Protein AF-0000000070832859 (afdb_homodimer)

Nearest PDB structures (foldseek):
  8q2n-assembly1_A  TM=9.294E-01  e=1.454E-10  Streptococcus thermophilus DGCC 7710
  8ia4-assembly1_B  TM=9.394E-01  e=9.508E-10  Treponema denticola ATCC 35405
  5xvp-assembly1_E  TM=9.302E-01  e=1.739E-09  Enterococcus faecalis TX0027
  5zyf-assembly1_A  TM=9.134E-01  e=1.137E-08  Streptococcus pyogenes serotype M1
  6qxt-assembly1_W  TM=9.153E-01  e=2.324E-07  Streptococcus thermophilus

Foldseek 3Di:
DLVVQLQQKKKKKKAWDFDDPDPVRVVLVVQLVVVCVVVPWDDFDVRMTMDMDRHVVRVVVVVVVCVVSPRPDTDMDMDMDGPVVVVPDDDPDDDGDPVRVVVNVVSNVSD/DQVPQLQQKKKKKKAWDFDDPDPVRVVLVVQLVVVCVVVPWDDFDVRMTMDMDRHVVRVVVVVVVCVVSPRPDTDMDMDMDGPVVVVPDDDPDDDGDPSRVVVNVVSVVSD

pLDDT: mean 88.95, std 15.51, range [34.19, 98.5]

Structure (mmCIF, N/CA/C/O backbone):
data_AF-0000000070832859-model_v1
#
loop_
_entity.id
_entity.type
_entity.pdbx_description
1 polymer 'CRISPR-associated endoribonuclease Cas2'
#
loop_
_atom_site.group_PDB
_atom_site.id
_atom_site.type_symbol
_atom_site.label_atom_id
_atom_site.label_alt_id
_atom_site.label_comp_id
_atom_site.label_asym_id
_atom_site.label_entity_id
_atom_site.label_seq_id
_atom_site.pdbx_PDB_ins_code
_atom_site.Cartn_x
_atom_site.Cartn_y
_atom_site.Cartn_z
_atom_site.occupancy
_atom_site.B_iso_or_equiv
_atom_site.auth_seq_id
_atom_site.auth_comp_id
_atom_site.auth_asym_id
_atom_site.auth_atom_id
_atom_site.pdbx_PDB_model_num
ATOM 1 N N . MET A 1 1 ? -16.953 27.781 0.19 1 34.88 1 MET A N 1
ATOM 2 C CA . MET A 1 1 ? -17.328 26.641 1.021 1 34.88 1 MET A CA 1
ATOM 3 C C . MET A 1 1 ? -16.625 25.375 0.556 1 34.88 1 MET A C 1
ATOM 5 O O . MET A 1 1 ? -16.297 24.5 1.368 1 34.88 1 MET A O 1
ATOM 9 N N . LYS A 1 2 ? -16.406 25.156 -0.713 1 45.72 2 LYS A N 1
ATOM 10 C CA . LYS A 1 2 ? -16.016 24.016 -1.528 1 45.72 2 LYS A CA 1
ATOM 11 C C . LYS A 1 2 ? -14.57 23.609 -1.25 1 45.72 2 LYS A C 1
ATOM 13 O O . LYS A 1 2 ? -14.234 22.422 -1.292 1 45.72 2 LYS A O 1
ATOM 18 N N . ARG A 1 3 ? -13.672 24.5 -1.227 1 48.38 3 ARG A N 1
ATOM 19 C CA . ARG A 1 3 ? -12.242 24.312 -1.045 1 48.38 3 ARG A CA 1
ATOM 20 C C . ARG A 1 3 ? -11.938 23.656 0.302 1 48.38 3 ARG A C 1
ATOM 22 O O . ARG A 1 3 ? -10.953 22.938 0.442 1 48.38 3 ARG A O 1
ATOM 29 N N . GLU A 1 4 ? -12.727 24.031 1.253 1 49.72 4 GLU A N 1
ATOM 30 C CA . GLU A 1 4 ? -12.578 23.688 2.664 1 49.72 4 GLU A CA 1
ATOM 31 C C . GLU A 1 4 ? -12.625 22.172 2.875 1 49.72 4 GLU A C 1
ATOM 33 O O . GLU A 1 4 ? -11.93 21.641 3.746 1 49.72 4 GLU A O 1
ATOM 38 N N . SER A 1 5 ? -13.383 21.391 1.966 1 56.19 5 SER A N 1
ATOM 39 C CA . SER A 1 5 ? -13.859 20.016 2.131 1 56.19 5 SER A CA 1
ATOM 40 C C . SER A 1 5 ? -12.773 19.016 1.78 1 56.19 5 SER A C 1
ATOM 42 O O . SER A 1 5 ? -12.625 17.984 2.453 1 56.19 5 SER A O 1
ATOM 44 N N . ARG A 1 6 ? -12.016 19.391 0.844 1 56.09 6 ARG A N 1
ATOM 45 C CA . ARG A 1 6 ? -11.008 18.438 0.395 1 56.09 6 ARG A CA 1
ATOM 46 C C . ARG A 1 6 ? -9.977 18.172 1.486 1 56.09 6 ARG A C 1
ATOM 48 O O . ARG A 1 6 ? -9.422 17.078 1.578 1 56.09 6 ARG A O 1
ATOM 55 N N . TYR A 1 7 ? -9.852 19.234 2.258 1 57.22 7 TYR A N 1
ATOM 56 C CA . TYR A 1 7 ? -8.805 19.172 3.27 1 57.22 7 TYR A CA 1
ATOM 57 C C . TYR A 1 7 ? -9.227 18.266 4.43 1 57.22 7 TYR A C 1
ATOM 59 O O . TYR A 1 7 ? -8.391 17.812 5.203 1 57.22 7 TYR A O 1
ATOM 67 N N . ARG A 1 8 ? -10.523 17.969 4.215 1 69.56 8 ARG A N 1
ATOM 68 C CA . ARG A 1 8 ? -10.984 17.172 5.34 1 69.56 8 ARG A CA 1
ATOM 69 C C . ARG A 1 8 ? -11.164 15.703 4.93 1 69.56 8 ARG A C 1
ATOM 71 O O . ARG A 1 8 ? -11.258 14.82 5.785 1 69.56 8 ARG A O 1
ATOM 78 N N . GLN A 1 9 ? -11.008 15.547 3.609 1 85.06 9 GLN A N 1
ATOM 79 C CA . GLN A 1 9 ? -11.258 14.18 3.146 1 85.06 9 GLN A CA 1
ATOM 80 C C . GLN A 1 9 ? -10.031 13.297 3.342 1 85.06 9 GLN A C 1
ATOM 82 O O . GLN A 1 9 ? -8.898 13.781 3.324 1 85.06 9 GLN A O 1
ATOM 87 N N . MET A 1 10 ? -10.352 12.039 3.604 1 92.5 10 MET A N 1
ATOM 88 C CA . MET A 1 10 ? -9.312 11.039 3.848 1 92.5 10 MET A CA 1
ATOM 89 C C . MET A 1 10 ? -9.477 9.844 2.914 1 92.5 10 MET A C 1
ATOM 91 O O . MET A 1 10 ? -10.586 9.562 2.443 1 92.5 10 MET A O 1
ATOM 95 N N . ARG A 1 11 ? -8.367 9.336 2.604 1 95.06 11 ARG A N 1
ATOM 96 C CA . ARG A 1 11 ? -8.352 8.078 1.872 1 95.06 11 ARG A CA 1
ATOM 97 C C . ARG A 1 11 ? -7.902 6.93 2.77 1 95.06 11 ARG A C 1
ATOM 99 O O . ARG A 1 11 ? -6.871 7.027 3.441 1 95.06 11 ARG A O 1
ATOM 106 N N . MET A 1 12 ? -8.766 5.969 2.795 1 97.19 12 MET A N 1
ATOM 107 C CA . MET A 1 12 ? -8.438 4.75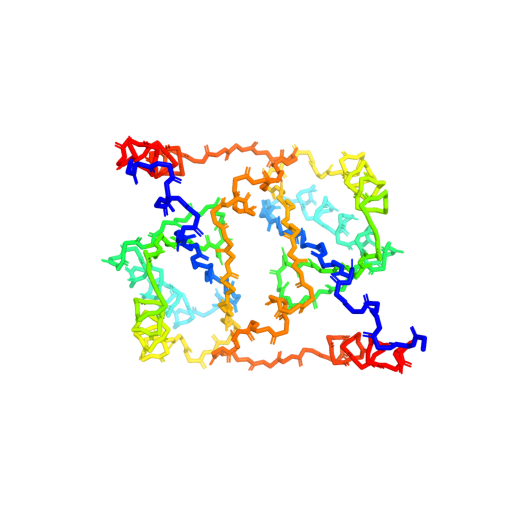8 3.541 1 97.19 12 MET A CA 1
ATOM 108 C C . MET A 1 12 ? -7.918 3.666 2.611 1 97.19 12 MET A C 1
ATOM 110 O O . MET A 1 12 ? -8.625 3.227 1.704 1 97.19 12 MET A O 1
ATOM 114 N N . PHE A 1 13 ? -6.68 3.252 2.854 1 98.12 13 PHE A N 1
ATOM 115 C CA . PHE A 1 13 ? -6.066 2.164 2.104 1 98.12 13 PHE A CA 1
ATOM 116 C C . PHE A 1 13 ? -6.23 0.839 2.84 1 98.12 13 PHE A C 1
ATOM 118 O O . PHE A 1 13 ? -6.074 0.777 4.059 1 98.12 13 PHE A O 1
ATOM 125 N N . VAL A 1 14 ? -6.5 -0.153 2.125 1 98.38 14 VAL A N 1
ATOM 126 C CA . VAL A 1 14 ? -6.438 -1.531 2.6 1 98.38 14 VAL A CA 1
ATOM 127 C C . VAL A 1 14 ? -5.477 -2.336 1.726 1 98.38 14 VAL A C 1
ATOM 129 O O . VAL A 1 14 ? -5.691 -2.473 0.52 1 98.38 14 VAL A O 1
ATOM 132 N N . PHE A 1 15 ? -4.418 -2.797 2.322 1 97.19 15 PHE A N 1
ATOM 133 C CA . PHE A 1 15 ? -3.502 -3.707 1.646 1 97.19 15 PHE A CA 1
ATOM 134 C C . PHE A 1 15 ? -3.564 -5.098 2.266 1 97.19 15 PHE A C 1
ATOM 136 O O . PHE A 1 15 ? -3.631 -5.234 3.488 1 97.19 15 PHE A O 1
ATOM 143 N N . TYR A 1 16 ? -3.457 -6.062 1.409 1 98.06 16 TYR A N 1
ATOM 144 C CA . TYR A 1 16 ? -3.426 -7.395 2 1 98.06 16 TYR A CA 1
ATOM 145 C C . TYR A 1 16 ? -2.51 -8.32 1.209 1 98.06 16 TYR A C 1
ATOM 147 O O . TYR A 1 16 ? -2.199 -8.055 0.047 1 98.06 16 TYR A O 1
ATOM 155 N N . ASP A 1 17 ? -2.031 -9.266 1.817 1 96.69 17 ASP A N 1
ATOM 156 C CA . ASP A 1 17 ? -1.275 -10.398 1.292 1 96.69 17 ASP A CA 1
ATOM 157 C C . ASP A 1 17 ? -1.848 -11.727 1.798 1 96.69 17 ASP A C 1
ATOM 159 O O . ASP A 1 17 ? -1.643 -12.094 2.955 1 96.69 17 ASP A O 1
ATOM 163 N N . LEU A 1 18 ? -2.49 -12.375 0.88 1 97.19 18 LEU A N 1
ATOM 164 C CA . LEU A 1 18 ? -3.211 -13.578 1.273 1 97.19 18 LEU A CA 1
ATOM 165 C C . LEU A 1 18 ? -2.664 -14.797 0.543 1 97.19 18 LEU A C 1
ATOM 167 O O . LEU A 1 18 ? -2.283 -14.711 -0.625 1 97.19 18 LEU A O 1
ATOM 171 N N . PRO A 1 19 ? -2.643 -15.883 1.251 1 95.19 19 PRO A N 1
ATOM 172 C CA . PRO A 1 19 ? -2.25 -17.109 0.559 1 95.19 19 PRO A CA 1
ATOM 173 C C . PRO A 1 19 ? -3.258 -17.547 -0.505 1 95.19 19 PRO A C 1
ATOM 175 O O . PRO A 1 19 ? -4.453 -17.25 -0.38 1 95.19 19 PRO A O 1
ATOM 178 N N . ASN A 1 20 ? -2.785 -18.094 -1.57 1 90.25 20 ASN A N 1
ATOM 179 C CA . ASN A 1 20 ? -3.664 -18.562 -2.635 1 90.25 20 ASN A CA 1
ATOM 180 C C . ASN A 1 20 ? -3.264 -19.953 -3.113 1 90.25 20 ASN A C 1
ATOM 182 O O . ASN A 1 20 ? -3.494 -20.312 -4.27 1 90.25 20 ASN A O 1
ATOM 186 N N . THR A 1 21 ? -2.811 -20.734 -2.309 1 91.88 21 THR A N 1
ATOM 187 C CA . THR A 1 21 ? -2.221 -22.016 -2.682 1 91.88 21 THR A CA 1
ATOM 188 C C . THR A 1 21 ? -3.256 -23.125 -2.596 1 91.88 21 THR A C 1
ATOM 190 O O . THR A 1 21 ? -3.117 -24.156 -3.254 1 91.88 21 THR A O 1
ATOM 193 N N . THR A 1 22 ? -4.293 -23.031 -1.804 1 96.06 22 THR A N 1
ATOM 194 C CA . THR A 1 22 ? -5.348 -24.031 -1.652 1 96.06 22 THR A CA 1
ATOM 195 C C . THR A 1 22 ? -6.688 -23.484 -2.135 1 96.06 22 THR A C 1
ATOM 197 O O . THR A 1 22 ? -6.832 -22.281 -2.334 1 96.06 22 THR A O 1
ATOM 200 N N . LYS A 1 23 ? -7.594 -24.406 -2.322 1 96.5 23 LYS A N 1
ATOM 201 C CA . LYS A 1 23 ? -8.945 -23.984 -2.701 1 96.5 23 LYS A CA 1
ATOM 202 C C . LYS A 1 23 ? -9.555 -23.062 -1.654 1 96.5 23 LYS A C 1
ATOM 204 O O . LYS A 1 23 ? -10.211 -22.078 -1.997 1 96.5 23 LYS A O 1
ATOM 209 N N . MET A 1 24 ? -9.375 -23.422 -0.437 1 96.94 24 MET A N 1
ATOM 210 C CA . MET A 1 24 ? -9.891 -22.625 0.663 1 96.94 24 MET A CA 1
ATOM 211 C C . MET A 1 24 ? -9.266 -21.234 0.662 1 96.94 24 MET A C 1
ATOM 213 O O . MET A 1 24 ? -9.953 -20.234 0.887 1 96.94 24 MET A O 1
ATOM 217 N N . ASP A 1 25 ? -7.957 -21.109 0.419 1 96.06 25 ASP A N 1
ATOM 218 C CA . ASP A 1 25 ? -7.273 -19.828 0.331 1 96.06 25 ASP A CA 1
ATOM 219 C C . ASP A 1 25 ? -7.891 -18.953 -0.752 1 96.06 25 ASP A C 1
ATOM 221 O O . ASP A 1 25 ? -8.141 -17.766 -0.53 1 96.06 25 ASP A O 1
ATOM 225 N N . THR A 1 26 ? -8.086 -19.562 -1.853 1 96.31 26 THR A N 1
ATOM 226 C CA . THR A 1 26 ? -8.656 -18.844 -2.986 1 96.31 26 THR A CA 1
ATOM 227 C C . THR A 1 26 ? -10.055 -18.328 -2.65 1 96.31 26 THR A C 1
ATOM 229 O O . THR A 1 26 ? -10.406 -17.203 -3.002 1 96.31 26 THR A O 1
ATOM 232 N N . LYS A 1 27 ? -10.805 -19.141 -2.047 1 97.62 27 LYS A N 1
ATOM 233 C CA . LYS A 1 27 ? -12.148 -18.734 -1.624 1 97.62 27 LYS A CA 1
ATOM 234 C C . LYS A 1 27 ? -12.094 -17.547 -0.665 1 97.62 27 LYS A C 1
ATOM 236 O O . LYS A 1 27 ? -12.875 -16.609 -0.791 1 97.62 27 LYS A O 1
ATOM 241 N N . ASN A 1 28 ? -11.234 -17.656 0.327 1 97.5 28 ASN A N 1
ATOM 242 C CA . ASN A 1 28 ? -11.078 -16.562 1.29 1 97.5 28 ASN A CA 1
ATOM 243 C C . ASN A 1 28 ? -10.664 -15.266 0.608 1 97.5 28 ASN A C 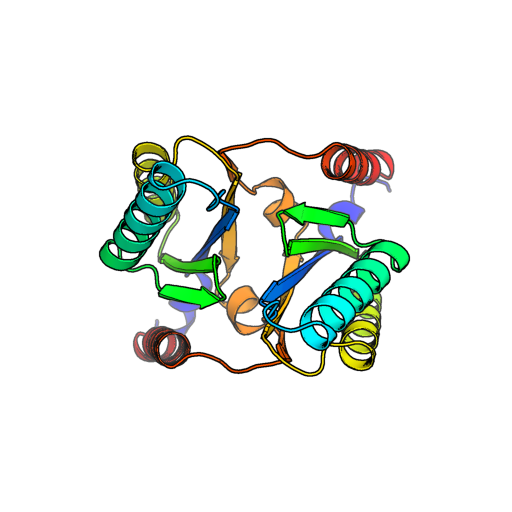1
ATOM 245 O O . ASN A 1 28 ? -11.156 -14.195 0.958 1 97.5 28 ASN A O 1
ATOM 249 N N . TYR A 1 29 ? -9.758 -15.398 -0.282 1 96.94 29 TYR A N 1
ATOM 250 C CA . TYR A 1 29 ? -9.328 -14.25 -1.068 1 96.94 29 TYR A CA 1
ATOM 251 C C . TYR A 1 29 ? -10.508 -13.617 -1.803 1 96.94 29 TYR A C 1
ATOM 253 O O . TYR A 1 29 ? -10.711 -12.406 -1.731 1 96.94 29 TYR A O 1
ATOM 261 N N . THR A 1 30 ? -11.219 -14.469 -2.533 1 97.44 30 THR A N 1
ATOM 262 C CA . THR A 1 30 ? -12.344 -14.008 -3.338 1 97.44 30 THR A CA 1
ATOM 263 C C . THR A 1 30 ? -13.398 -13.352 -2.455 1 97.44 30 THR A C 1
ATOM 265 O O . THR A 1 30 ? -13.945 -12.305 -2.807 1 97.44 30 THR A O 1
ATOM 268 N N . LYS A 1 31 ? -13.664 -13.961 -1.346 1 98 31 LYS A N 1
ATOM 269 C CA . LYS A 1 31 ? -14.641 -13.422 -0.403 1 98 31 LYS A CA 1
ATOM 270 C C . LYS A 1 31 ? -14.234 -12.031 0.077 1 98 31 LYS A C 1
ATOM 272 O O . LYS A 1 31 ? -15.055 -11.117 0.114 1 98 31 LYS A O 1
ATOM 277 N N . PHE A 1 32 ? -13.031 -11.883 0.451 1 98.38 32 PHE A N 1
ATOM 278 C CA . PHE A 1 32 ? -12.555 -10.602 0.958 1 98.38 32 PHE A CA 1
ATOM 279 C C . PHE A 1 32 ? -12.562 -9.547 -0.141 1 98.38 32 PHE A C 1
ATOM 281 O O . PHE A 1 32 ? -12.969 -8.406 0.091 1 98.38 32 PHE A O 1
ATOM 288 N N . HIS A 1 33 ? -12.117 -9.922 -1.307 1 97.25 33 HIS A N 1
ATOM 289 C CA . HIS A 1 33 ? -12.164 -9.062 -2.479 1 97.25 33 HIS A CA 1
ATOM 290 C C . HIS A 1 33 ? -13.586 -8.547 -2.727 1 97.25 33 HIS A C 1
ATOM 292 O O . HIS A 1 33 ? -13.797 -7.344 -2.871 1 97.25 33 HIS A O 1
ATOM 298 N N . LYS A 1 34 ? -14.453 -9.438 -2.766 1 98.06 34 LYS A N 1
ATOM 299 C CA . LYS A 1 34 ? -15.844 -9.086 -3.041 1 98.06 34 LYS A CA 1
ATOM 300 C C . LYS A 1 34 ? -16.422 -8.203 -1.94 1 98.06 34 LYS A C 1
ATOM 302 O O . LYS A 1 34 ? -17.188 -7.281 -2.215 1 98.06 34 LYS A O 1
ATOM 307 N N . PHE A 1 35 ? -16.062 -8.5 -0.75 1 98.5 35 PHE A N 1
ATOM 308 C CA . PHE A 1 35 ? -16.5 -7.68 0.374 1 98.5 35 PHE A CA 1
ATOM 309 C C . PHE A 1 35 ? -16.047 -6.234 0.189 1 98.5 35 PHE A C 1
ATOM 311 O O . PHE A 1 35 ? -16.844 -5.305 0.38 1 98.5 35 PHE A O 1
ATOM 318 N N . LEU A 1 36 ? -14.766 -6.051 -0.188 1 98.19 36 LEU A N 1
ATOM 319 C CA . LEU A 1 36 ? -14.227 -4.707 -0.356 1 98.19 36 LEU A CA 1
ATOM 320 C C . LEU A 1 36 ? -14.945 -3.967 -1.477 1 98.19 36 LEU A C 1
ATOM 322 O O . LEU A 1 36 ? -15.359 -2.82 -1.302 1 98.19 36 LEU A O 1
ATOM 326 N N . ILE A 1 37 ? -15.133 -4.652 -2.533 1 96.94 37 ILE A N 1
ATOM 327 C CA . ILE A 1 37 ? -15.797 -4.047 -3.684 1 96.94 37 ILE A CA 1
ATOM 328 C C . ILE A 1 37 ? -17.234 -3.67 -3.314 1 96.94 37 ILE A C 1
ATOM 330 O O . ILE A 1 37 ? -17.672 -2.557 -3.602 1 96.94 37 ILE A O 1
ATOM 334 N N . LYS A 1 38 ? -17.906 -4.465 -2.656 1 97.5 38 LYS A N 1
ATOM 335 C CA . LYS A 1 38 ? -19.297 -4.238 -2.256 1 97.5 38 LYS A CA 1
ATOM 336 C C . LYS A 1 38 ? -19.406 -3.064 -1.289 1 97.5 38 LYS A C 1
ATOM 338 O O . LYS A 1 38 ? -20.438 -2.402 -1.223 1 97.5 38 LYS A O 1
ATOM 343 N N . ASN A 1 39 ? -18.344 -2.832 -0.586 1 97.06 39 ASN A N 1
ATOM 344 C CA . ASN A 1 39 ? -18.359 -1.762 0.405 1 97.06 39 ASN A CA 1
ATOM 345 C C . ASN A 1 39 ? -17.672 -0.503 -0.115 1 97.06 39 ASN A C 1
ATOM 347 O O . ASN A 1 39 ? -17.094 0.263 0.662 1 97.06 39 ASN A O 1
ATOM 351 N N . VAL A 1 40 ? -17.594 -0.347 -1.419 1 94.38 40 VAL A N 1
ATOM 352 C CA . VAL A 1 40 ? -17.297 0.886 -2.143 1 94.38 40 VAL A CA 1
ATOM 353 C C . VAL A 1 40 ? -15.797 1.154 -2.121 1 94.38 40 VAL A C 1
ATOM 355 O O . VAL A 1 40 ? -15.367 2.307 -2.199 1 94.38 40 VAL A O 1
ATOM 358 N N . TYR A 1 41 ? -15.047 0.102 -1.814 1 96.75 41 TYR A N 1
ATOM 359 C CA . TYR A 1 41 ? -13.617 0.21 -2.084 1 96.75 41 TYR A CA 1
ATOM 360 C C . TYR A 1 41 ? -13.32 0 -3.564 1 96.75 41 TYR A C 1
ATOM 362 O O . TYR A 1 41 ? -13.977 -0.812 -4.223 1 96.75 41 TYR A O 1
ATOM 370 N N . TYR A 1 42 ? -12.328 0.656 -3.998 1 95.5 42 TYR A N 1
ATOM 371 C CA . TYR A 1 42 ? -11.898 0.407 -5.371 1 95.5 42 TYR A CA 1
ATOM 372 C C . TYR A 1 42 ? -10.438 -0.036 -5.41 1 95.5 42 TYR A C 1
ATOM 374 O O . TYR A 1 42 ? -9.617 0.428 -4.617 1 95.5 42 TYR A O 1
ATOM 382 N N . MET A 1 43 ? -10.203 -0.898 -6.344 1 95.19 43 MET A N 1
ATOM 383 C CA . MET A 1 43 ? -8.867 -1.479 -6.465 1 95.19 43 MET A CA 1
ATOM 384 C C . MET A 1 43 ? -7.945 -0.561 -7.258 1 95.19 43 MET A C 1
ATOM 386 O O . MET A 1 43 ? -8.234 -0.216 -8.398 1 95.19 43 MET A O 1
ATOM 390 N N . ILE A 1 44 ? -6.836 -0.179 -6.656 1 94.38 44 ILE A N 1
ATOM 391 C CA . ILE A 1 44 ? -5.91 0.674 -7.398 1 94.38 44 ILE A CA 1
ATOM 392 C C . ILE A 1 44 ? -4.758 -0.165 -7.945 1 94.38 44 ILE A C 1
ATOM 394 O O . ILE A 1 44 ? -4.145 0.196 -8.953 1 94.38 44 ILE A O 1
ATOM 398 N N . GLN A 1 45 ? -4.477 -1.203 -7.266 1 94.5 45 GLN A N 1
ATOM 399 C CA . GLN A 1 45 ? -3.494 -2.225 -7.617 1 94.5 45 GLN A CA 1
ATOM 400 C C . GLN A 1 45 ? -3.869 -3.578 -7.02 1 94.5 45 GLN A C 1
ATOM 402 O O . GLN A 1 45 ? -4.645 -3.646 -6.062 1 94.5 45 GLN A O 1
ATOM 407 N N . TYR A 1 46 ? -3.344 -4.605 -7.629 1 93.62 46 TYR A N 1
ATOM 408 C CA . TYR A 1 46 ? -3.658 -5.902 -7.039 1 93.62 46 TYR A CA 1
ATOM 409 C C . TYR A 1 46 ? -3.334 -5.918 -5.551 1 93.62 46 TYR A C 1
ATOM 411 O O . TYR A 1 46 ? -2.236 -5.535 -5.145 1 93.62 46 TYR A O 1
ATOM 419 N N . SER A 1 47 ? -4.277 -6.215 -4.711 1 94.5 47 SER A N 1
ATOM 420 C CA . SER A 1 47 ? -4.223 -6.395 -3.264 1 94.5 47 SER A CA 1
ATOM 421 C C . SER A 1 47 ? -4.188 -5.055 -2.539 1 94.5 47 SER A C 1
ATOM 423 O O . SER A 1 47 ? -3.889 -4.996 -1.345 1 94.5 47 SER A O 1
ATOM 425 N N . ILE A 1 48 ? -4.426 -4 -3.264 1 97.06 48 ILE A N 1
ATOM 426 C CA . ILE A 1 48 ? -4.469 -2.684 -2.639 1 97.06 48 ILE A CA 1
ATOM 427 C C . ILE A 1 48 ? -5.766 -1.976 -3.02 1 97.06 48 ILE A C 1
ATOM 429 O O . ILE A 1 48 ? -6.035 -1.754 -4.203 1 97.06 48 ILE A O 1
ATOM 433 N N . TYR A 1 49 ? -6.484 -1.566 -2.049 1 97.5 49 TYR A N 1
ATOM 434 C CA . TYR A 1 49 ? -7.777 -0.918 -2.24 1 97.5 49 TYR A CA 1
ATOM 435 C C . TYR A 1 49 ? -7.828 0.421 -1.515 1 97.5 49 TYR A C 1
ATOM 437 O O . TYR A 1 49 ? -7.129 0.621 -0.519 1 97.5 49 TYR A O 1
ATOM 445 N N . CYS A 1 50 ? -8.68 1.193 -2.01 1 97.06 50 CYS A N 1
ATOM 446 C CA . CYS A 1 50 ? -8.836 2.521 -1.429 1 97.06 50 CYS A CA 1
ATOM 447 C C . CYS A 1 50 ? -10.305 2.898 -1.317 1 97.06 50 CYS A C 1
ATOM 449 O O . CYS A 1 50 ? -11.133 2.418 -2.094 1 97.06 50 CYS A O 1
ATOM 451 N N . LYS A 1 51 ? -10.586 3.727 -0.364 1 95.88 51 LYS A N 1
ATOM 452 C CA . LYS A 1 51 ? -11.93 4.273 -0.165 1 95.88 51 LYS A CA 1
ATOM 453 C C . LYS A 1 51 ? -11.859 5.711 0.343 1 95.88 51 LYS A C 1
ATOM 455 O O . LYS A 1 51 ? -11.055 6.031 1.217 1 95.88 51 LYS A O 1
ATOM 460 N N . LEU A 1 52 ? -12.68 6.488 -0.238 1 93.56 52 LEU A N 1
ATOM 461 C CA . LEU A 1 52 ? -12.789 7.867 0.226 1 93.56 52 LEU A CA 1
ATOM 462 C C . LEU A 1 52 ? -13.609 7.945 1.508 1 93.56 52 LEU A C 1
ATOM 464 O O . LEU A 1 52 ? -14.695 7.363 1.59 1 93.56 52 LEU A O 1
ATOM 468 N N . CYS A 1 53 ? -13.062 8.539 2.473 1 93.06 53 CYS A N 1
ATOM 469 C CA . CYS A 1 53 ? -13.758 8.773 3.732 1 93.06 53 CYS A CA 1
ATOM 470 C C . CYS A 1 53 ? -13.812 10.266 4.055 1 93.06 53 CYS A C 1
ATOM 472 O O . CYS A 1 53 ? -12.789 10.945 4.012 1 93.06 53 CYS A O 1
ATOM 474 N N . ILE A 1 54 ? -14.93 10.781 4.512 1 88 54 ILE A N 1
ATOM 475 C CA . ILE A 1 54 ? -15.125 12.219 4.66 1 88 54 ILE A CA 1
ATOM 476 C C . ILE A 1 54 ? -14.773 12.641 6.082 1 88 54 ILE A C 1
ATOM 478 O O . ILE A 1 54 ? -14.57 13.828 6.352 1 88 54 ILE A O 1
ATOM 482 N N . ASN A 1 55 ? -14.82 11.672 7.039 1 87.19 55 ASN A N 1
ATOM 483 C CA . ASN A 1 55 ? -14.469 12 8.414 1 87.19 55 ASN A CA 1
ATOM 484 C C . ASN A 1 55 ? -13.953 10.773 9.172 1 87.19 55 ASN A C 1
ATOM 486 O O . ASN A 1 55 ? -13.953 9.664 8.633 1 87.19 55 ASN A O 1
ATOM 490 N N . TYR A 1 56 ? -13.484 10.992 10.344 1 89.94 56 TYR A N 1
ATOM 491 C CA . TYR A 1 56 ? -12.844 9.938 11.125 1 89.94 56 TYR A CA 1
ATOM 492 C C . TYR A 1 56 ? -13.875 8.922 11.609 1 89.94 56 TYR A C 1
ATOM 494 O O . TYR A 1 56 ? -13.547 7.75 11.805 1 89.94 56 TYR A O 1
ATOM 502 N N . ASP A 1 57 ? -15.07 9.406 11.875 1 92.44 57 ASP A N 1
ATOM 503 C CA . ASP A 1 57 ? -16.109 8.461 12.258 1 92.44 57 ASP A CA 1
ATOM 504 C C . ASP A 1 57 ? -16.312 7.395 11.188 1 92.44 57 ASP A C 1
ATOM 506 O O . ASP A 1 57 ? -16.453 6.211 11.5 1 92.44 57 ASP A O 1
ATOM 510 N N . GLU A 1 58 ? -16.328 7.84 9.961 1 93.44 58 GLU A N 1
ATOM 511 C CA . GLU A 1 58 ? -16.453 6.906 8.844 1 93.44 58 GLU A CA 1
ATOM 512 C C . GLU A 1 58 ? -15.266 5.957 8.781 1 93.44 58 GLU A C 1
ATOM 514 O O . GLU A 1 58 ? -15.43 4.766 8.523 1 93.44 58 GLU A O 1
ATOM 519 N N . VAL A 1 59 ? -14.133 6.449 9.031 1 94.56 59 VAL A N 1
ATOM 520 C CA . VAL A 1 59 ? -12.922 5.633 9.047 1 94.56 59 VAL A CA 1
ATOM 521 C C . VAL A 1 59 ? -13.047 4.539 10.102 1 94.56 59 VAL A C 1
ATOM 523 O O . VAL A 1 59 ? -12.789 3.365 9.82 1 94.56 59 VAL A O 1
ATOM 526 N N . ASN A 1 60 ? -13.438 4.922 11.258 1 95.5 60 ASN A N 1
ATOM 527 C CA . ASN A 1 60 ? -13.562 3.969 12.359 1 95.5 60 ASN A CA 1
ATOM 528 C C . ASN A 1 60 ? -14.609 2.9 12.047 1 95.5 60 ASN A C 1
ATOM 530 O O . ASN A 1 60 ? -14.398 1.718 12.32 1 95.5 60 ASN A O 1
ATOM 534 N N . LYS A 1 61 ? -15.703 3.344 11.531 1 96.69 61 LYS A N 1
ATOM 535 C CA . LYS A 1 61 ? -16.734 2.396 11.133 1 96.69 61 LYS A CA 1
ATOM 536 C C . LYS A 1 61 ? -16.219 1.398 10.109 1 96.69 61 LYS A C 1
ATOM 538 O O . LYS A 1 61 ? -16.453 0.195 10.227 1 96.69 61 LYS A O 1
ATOM 543 N N . ASN A 1 62 ? -15.547 1.927 9.141 1 96.81 62 ASN A N 1
ATOM 544 C CA . ASN A 1 62 ? -14.992 1.067 8.102 1 96.81 62 ASN A CA 1
ATOM 545 C C . ASN A 1 62 ? -13.93 0.123 8.656 1 96.81 62 ASN A C 1
ATOM 547 O O . ASN A 1 62 ? -13.875 -1.049 8.281 1 96.81 62 ASN A O 1
ATOM 551 N N . ASN A 1 63 ? -13.078 0.608 9.5 1 96.44 63 ASN A N 1
ATOM 552 C CA . ASN A 1 63 ? -12.109 -0.247 10.18 1 96.44 63 ASN A CA 1
ATOM 553 C C . ASN A 1 63 ? -12.789 -1.434 10.852 1 96.44 63 ASN A C 1
ATOM 555 O O . ASN A 1 63 ? -12.336 -2.572 10.719 1 96.44 63 ASN A O 1
ATOM 559 N N . ASN A 1 64 ? -13.828 -1.142 11.578 1 97.12 64 ASN A N 1
ATOM 560 C CA . ASN A 1 64 ? -14.562 -2.18 12.289 1 97.12 64 ASN A CA 1
ATOM 561 C C . ASN A 1 64 ? -15.172 -3.197 11.328 1 97.12 64 ASN A C 1
ATOM 563 O O . ASN A 1 64 ? -15.148 -4.398 11.594 1 97.12 64 ASN A O 1
ATOM 567 N N . ARG A 1 65 ? -15.719 -2.725 10.297 1 97.69 65 ARG A N 1
ATOM 568 C CA . ARG A 1 65 ? -16.344 -3.6 9.305 1 97.69 65 ARG A CA 1
ATOM 569 C C . ARG A 1 65 ? -15.305 -4.527 8.672 1 97.69 65 ARG A C 1
ATOM 571 O O . ARG A 1 65 ? -15.562 -5.719 8.484 1 97.69 65 ARG A O 1
ATOM 578 N N . ILE A 1 66 ? -14.148 -4 8.305 1 98.31 66 ILE A N 1
ATOM 579 C CA . ILE A 1 66 ? -13.094 -4.824 7.727 1 98.31 66 ILE A CA 1
ATOM 580 C C . ILE A 1 66 ? -12.641 -5.871 8.742 1 98.31 66 ILE A C 1
ATOM 582 O O . ILE A 1 66 ? -12.414 -7.031 8.383 1 98.31 66 ILE A O 1
ATOM 586 N N . ASP A 1 67 ? -12.484 -5.449 9.953 1 97.81 67 ASP A N 1
ATOM 587 C CA . ASP A 1 67 ? -12.047 -6.355 11.008 1 97.81 67 ASP A CA 1
ATOM 588 C C . ASP A 1 67 ? -13 -7.535 11.148 1 97.81 67 ASP A C 1
ATOM 590 O O . ASP A 1 67 ? -12.57 -8.672 11.367 1 97.81 67 ASP A O 1
ATOM 594 N N . LEU A 1 68 ? -14.258 -7.297 11.016 1 97.69 68 LEU A N 1
ATOM 595 C CA . LEU A 1 68 ? -15.289 -8.32 11.164 1 97.69 68 LEU A CA 1
ATOM 596 C C . LEU A 1 68 ? -15.25 -9.297 10 1 97.69 68 LEU A C 1
ATOM 598 O O . LEU A 1 68 ? -15.664 -10.453 10.133 1 97.69 68 LEU A O 1
ATOM 602 N N . HIS A 1 69 ? -14.75 -8.867 8.891 1 98.19 69 HIS A N 1
ATOM 603 C CA . HIS A 1 69 ? -14.812 -9.688 7.684 1 98.19 69 HIS A CA 1
ATOM 604 C C . HIS A 1 69 ? -13.414 -10.078 7.211 1 98.19 69 HIS A C 1
ATOM 606 O O . HIS A 1 69 ? -13.242 -10.562 6.09 1 98.19 69 HIS A O 1
ATOM 612 N N . LYS A 1 70 ? -12.445 -9.844 7.98 1 98.19 70 LYS A N 1
ATOM 613 C CA . LYS A 1 70 ? -11.055 -10.086 7.602 1 98.19 70 LYS A CA 1
ATOM 614 C C . LYS A 1 70 ? -10.812 -11.57 7.355 1 98.19 70 LYS A C 1
ATOM 616 O O . LYS A 1 70 ? -11.445 -12.422 7.984 1 98.19 70 LYS A O 1
ATOM 621 N N . PRO A 1 71 ? -9.945 -11.875 6.414 1 98.19 71 PRO A N 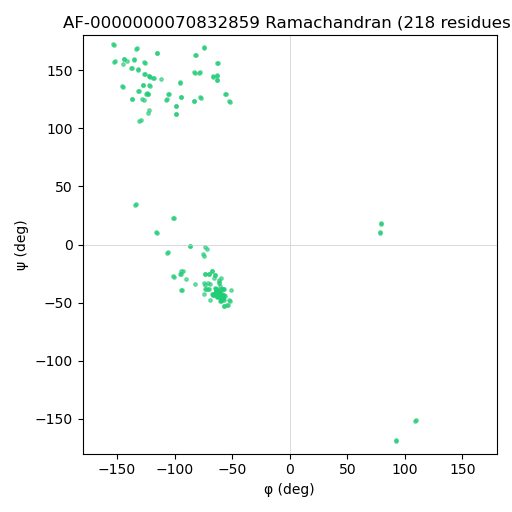1
ATOM 622 C CA . PRO A 1 71 ? -9.586 -13.281 6.195 1 98.19 71 PRO A CA 1
ATOM 623 C C . PRO A 1 71 ? -8.898 -13.914 7.406 1 98.19 71 PRO A C 1
ATOM 625 O O . PRO A 1 71 ? -8.305 -13.203 8.227 1 98.19 71 PRO A O 1
ATOM 628 N N . PRO A 1 72 ? -8.977 -15.211 7.504 1 96.94 72 PRO A N 1
ATOM 629 C CA . PRO A 1 72 ? -8.43 -15.883 8.688 1 96.94 72 PRO A CA 1
ATOM 630 C C . PRO A 1 72 ? -6.906 -15.922 8.695 1 96.94 72 PRO A C 1
ATOM 632 O O . PRO A 1 72 ? -6.293 -16.094 9.75 1 96.94 72 PRO A O 1
ATOM 635 N N . LYS A 1 73 ? -6.258 -15.867 7.496 1 96.31 73 LYS A N 1
ATOM 636 C CA . LYS A 1 73 ? -4.805 -15.953 7.387 1 96.31 73 LYS A CA 1
ATOM 637 C C . LYS A 1 73 ? -4.266 -14.898 6.426 1 96.31 73 LYS A C 1
ATOM 639 O O . LYS A 1 73 ? -4.984 -14.43 5.543 1 96.31 73 LYS A O 1
ATOM 644 N N . GLY A 1 74 ? -2.982 -14.648 6.641 1 96.88 74 GLY A N 1
ATOM 645 C CA . GLY A 1 74 ? -2.324 -13.68 5.777 1 96.88 74 GLY A CA 1
ATOM 646 C C . GLY A 1 74 ? -1.986 -12.383 6.484 1 96.88 74 GLY A C 1
ATOM 647 O O . GLY A 1 74 ? -1.669 -12.383 7.672 1 96.88 74 GLY A O 1
ATOM 648 N N . ASN A 1 75 ? -1.968 -11.32 5.703 1 97.56 75 ASN A N 1
ATOM 649 C CA . ASN A 1 75 ? -1.712 -9.969 6.199 1 97.56 75 ASN A CA 1
ATOM 650 C C . ASN A 1 75 ? -2.74 -8.977 5.668 1 97.56 75 ASN A C 1
ATOM 652 O O . ASN A 1 75 ? -3.076 -8.992 4.484 1 97.56 75 ASN A O 1
ATOM 656 N N . VAL A 1 76 ? -3.254 -8.211 6.578 1 98.31 76 VAL A N 1
ATOM 657 C CA . VAL A 1 76 ? -4.168 -7.129 6.215 1 98.31 76 VAL A CA 1
ATOM 658 C C . VAL A 1 76 ? -3.82 -5.871 7.008 1 98.31 76 VAL A C 1
ATOM 660 O O . VAL A 1 76 ? -3.799 -5.891 8.242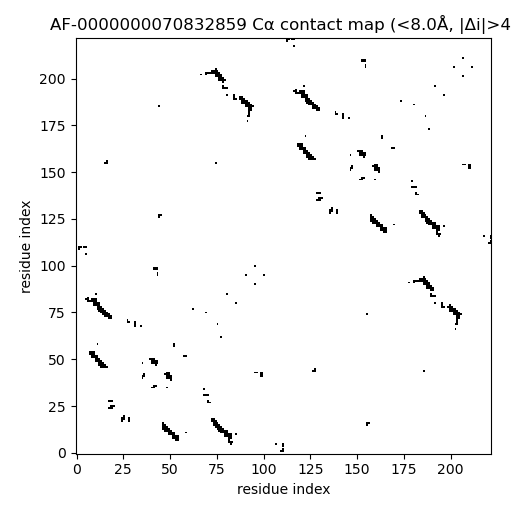 1 98.31 76 VAL A O 1
ATOM 663 N N . ARG A 1 77 ? -3.602 -4.801 6.309 1 98.19 77 ARG A N 1
ATOM 664 C CA . ARG A 1 77 ? -3.232 -3.539 6.945 1 98.19 77 ARG A CA 1
ATOM 665 C C . ARG A 1 77 ? -4.074 -2.389 6.406 1 98.19 77 ARG A C 1
ATOM 667 O O . ARG A 1 77 ? -4.445 -2.377 5.23 1 98.19 77 ARG A O 1
ATOM 674 N N . ILE A 1 78 ? -4.273 -1.421 7.277 1 98.44 78 ILE A N 1
ATOM 675 C CA . ILE A 1 78 ? -5.035 -0.234 6.906 1 98.44 78 ILE A CA 1
ATOM 676 C C . ILE A 1 78 ? -4.184 1.015 7.125 1 98.44 78 ILE A C 1
ATOM 678 O O . ILE A 1 78 ? -3.578 1.18 8.188 1 98.44 78 ILE A O 1
ATOM 682 N N . LEU A 1 79 ? -4.094 1.844 6.152 1 98 79 LEU A N 1
ATOM 683 C CA . LEU A 1 79 ? -3.393 3.123 6.199 1 98 79 LEU A CA 1
ATOM 684 C C . LEU A 1 79 ? -4.324 4.266 5.812 1 98 79 LEU A C 1
ATOM 686 O O . LEU A 1 79 ? -5.039 4.18 4.812 1 98 79 LEU A O 1
ATOM 690 N N . ILE A 1 80 ? -4.328 5.258 6.625 1 97.31 80 ILE A N 1
ATOM 691 C CA . ILE A 1 80 ? -5.141 6.438 6.336 1 97.31 80 ILE A CA 1
ATOM 692 C C . ILE A 1 80 ? -4.238 7.586 5.883 1 97.31 80 ILE A C 1
ATOM 694 O O . ILE A 1 80 ? -3.244 7.898 6.539 1 97.31 80 ILE A O 1
ATOM 698 N N . VAL A 1 81 ? -4.562 8.195 4.805 1 96 81 VAL A N 1
ATOM 699 C CA . VAL A 1 81 ? -3.795 9.344 4.316 1 96 81 VAL A CA 1
ATOM 700 C C . VAL A 1 81 ? -4.746 10.469 3.922 1 96 81 VAL A C 1
ATOM 702 O O . VAL A 1 81 ? -5.957 10.266 3.83 1 96 81 VAL A O 1
ATOM 705 N N . THR A 1 82 ? -4.188 11.602 3.701 1 92.94 82 THR A N 1
ATOM 706 C CA . THR A 1 82 ? -4.996 12.727 3.242 1 92.94 82 THR A CA 1
ATOM 707 C C . THR A 1 82 ? -5.23 12.641 1.737 1 92.94 82 THR A C 1
ATOM 709 O O . THR A 1 82 ? -4.539 11.906 1.034 1 92.94 82 THR A O 1
ATOM 712 N N . GLU A 1 83 ? -6.195 13.383 1.308 1 90.94 83 GLU A N 1
ATOM 713 C CA . GLU A 1 83 ? -6.438 13.461 -0.13 1 90.94 83 GLU A CA 1
ATOM 714 C C . GLU A 1 83 ? -5.215 13.992 -0.868 1 90.94 83 GLU A C 1
ATOM 716 O O . GLU A 1 83 ? -4.895 13.539 -1.968 1 90.94 83 GLU A O 1
ATOM 721 N N . LYS A 1 84 ? -4.59 14.906 -0.282 1 90.94 84 LYS A N 1
ATOM 722 C CA . LYS A 1 84 ? -3.383 15.469 -0.888 1 90.94 84 LYS A CA 1
ATOM 723 C C . LYS A 1 84 ? -2.311 14.398 -1.063 1 90.94 84 LYS A C 1
ATOM 725 O O . LYS A 1 84 ? -1.67 14.32 -2.115 1 90.94 84 LYS A O 1
ATOM 730 N N . GLN A 1 85 ? -2.125 13.625 -0.083 1 93.81 85 GLN A N 1
ATOM 731 C CA . GLN A 1 85 ? -1.154 12.539 -0.142 1 93.81 85 GLN A CA 1
ATOM 732 C C . GLN A 1 85 ? -1.546 11.508 -1.196 1 93.81 85 GLN A C 1
ATOM 734 O O . GLN A 1 85 ? -0.695 11.023 -1.945 1 93.81 85 GLN A O 1
ATOM 739 N N . TYR A 1 86 ? -2.74 11.211 -1.235 1 94.94 86 TYR A N 1
ATOM 740 C CA . TYR A 1 86 ? -3.236 10.266 -2.232 1 94.94 86 TYR A CA 1
ATOM 741 C C . TYR A 1 86 ? -2.967 10.773 -3.645 1 94.94 86 TYR A C 1
ATOM 743 O O . TYR A 1 86 ? -2.455 10.031 -4.488 1 94.94 86 TYR A O 1
ATOM 751 N N . GLU A 1 87 ? -3.266 12.016 -3.859 1 91.94 87 GLU A N 1
ATOM 752 C CA . GLU A 1 87 ? -3.109 12.617 -5.18 1 91.94 87 GLU A CA 1
ATOM 753 C C . GLU A 1 87 ? -1.637 12.719 -5.57 1 91.94 87 GLU A C 1
ATOM 755 O O . GLU A 1 87 ? -1.308 12.812 -6.754 1 91.94 87 GLU A O 1
ATOM 760 N N . SER A 1 88 ? -0.817 12.711 -4.559 1 93.69 88 SER A N 1
ATOM 761 C CA . SER A 1 88 ? 0.608 12.891 -4.812 1 93.69 88 SER A CA 1
ATOM 762 C C . SER A 1 88 ? 1.288 11.562 -5.121 1 93.69 88 SER A C 1
ATOM 764 O O . SER A 1 88 ? 2.488 11.523 -5.402 1 93.69 88 SER A O 1
ATOM 766 N N . ILE A 1 89 ? 0.525 10.477 -5.09 1 96.88 89 ILE A N 1
ATOM 767 C CA . ILE A 1 89 ? 1.098 9.18 -5.43 1 96.88 89 ILE A CA 1
ATOM 768 C C . ILE A 1 89 ? 1.724 9.242 -6.82 1 96.88 89 ILE A C 1
ATOM 770 O O . ILE A 1 89 ? 1.093 9.711 -7.773 1 96.88 89 ILE A O 1
ATOM 774 N N . LYS A 1 90 ? 2.951 8.797 -6.883 1 97.25 90 LYS A N 1
ATOM 775 C CA . LYS A 1 90 ? 3.641 8.727 -8.172 1 97.25 90 LYS A CA 1
ATOM 776 C C . LYS A 1 90 ? 3.498 7.336 -8.789 1 97.25 90 LYS A C 1
ATOM 778 O O . LYS A 1 90 ? 3.809 6.328 -8.148 1 97.25 90 LYS A O 1
ATOM 783 N N . ILE A 1 91 ? 3.045 7.309 -10 1 97.25 91 ILE A N 1
ATOM 784 C CA . ILE A 1 91 ? 2.965 6.062 -10.75 1 97.25 91 ILE A CA 1
ATOM 785 C C . ILE A 1 91 ? 4.168 5.941 -11.68 1 97.25 91 ILE A C 1
ATOM 787 O O . ILE A 1 91 ? 4.281 6.684 -12.664 1 97.25 91 ILE A O 1
ATOM 791 N N . LEU A 1 92 ? 5.039 5.035 -11.445 1 97.69 92 LEU A N 1
ATOM 792 C CA . LEU A 1 92 ? 6.27 4.891 -12.211 1 97.69 92 LEU A CA 1
ATOM 793 C C . LEU A 1 92 ? 6.086 3.891 -13.352 1 97.69 92 LEU A C 1
ATOM 795 O O . LEU A 1 92 ? 6.711 4.02 -14.406 1 97.69 92 LEU A O 1
ATOM 799 N N . VAL A 1 93 ? 5.387 2.891 -13.07 1 97.56 93 VAL A N 1
ATOM 800 C CA . VAL A 1 93 ? 4.996 1.896 -14.062 1 97.56 93 VAL A CA 1
ATOM 801 C C . VAL A 1 93 ? 3.48 1.693 -14.016 1 97.56 93 VAL A C 1
ATOM 803 O O . VAL A 1 93 ? 2.887 1.642 -12.938 1 97.56 93 VAL A O 1
ATOM 806 N N . GLY A 1 94 ? 2.881 1.606 -15.219 1 95.5 94 GLY A N 1
ATOM 807 C CA . GLY A 1 94 ? 1.443 1.395 -15.281 1 95.5 94 GLY A CA 1
ATOM 808 C C . GLY A 1 94 ? 0.652 2.686 -15.367 1 95.5 94 GLY A C 1
ATOM 809 O O . GLY A 1 94 ? 1.211 3.744 -15.656 1 95.5 94 GLY A O 1
ATOM 810 N N . ASN A 1 95 ? -0.664 2.488 -15.18 1 92.19 95 ASN A N 1
ATOM 811 C CA . ASN A 1 95 ? -1.575 3.621 -15.289 1 92.19 95 ASN A CA 1
ATOM 812 C C . ASN A 1 95 ? -2.719 3.523 -14.281 1 92.19 95 ASN A C 1
ATOM 814 O O . ASN A 1 95 ? -2.973 2.453 -13.727 1 92.19 95 ASN A O 1
ATOM 818 N N . LYS A 1 96 ? -3.277 4.68 -14.07 1 91.5 96 LYS A N 1
ATOM 819 C CA . LYS A 1 96 ? -4.484 4.672 -13.25 1 91.5 96 LYS A CA 1
ATOM 820 C C . LYS A 1 96 ? -5.605 3.885 -13.922 1 91.5 96 LYS A C 1
ATOM 822 O O . LYS A 1 96 ? -5.785 3.969 -15.141 1 91.5 96 LYS A O 1
ATOM 827 N N . SER A 1 97 ? -6.262 3.213 -13.086 1 87.88 97 SER A N 1
ATOM 828 C CA . SER A 1 97 ? -7.438 2.529 -13.617 1 87.88 97 SER A CA 1
ATOM 829 C C . SER A 1 97 ? -8.578 3.51 -13.875 1 87.88 97 SER A C 1
ATOM 831 O O . SER A 1 97 ? -8.539 4.652 -13.406 1 87.88 97 SER A O 1
ATOM 833 N N . ASN A 1 98 ? -9.602 3.031 -14.555 1 85 98 ASN A N 1
ATOM 834 C CA . ASN A 1 98 ? -10.773 3.867 -14.797 1 85 98 ASN A CA 1
ATOM 835 C C . ASN A 1 98 ? -11.484 4.227 -13.5 1 85 98 ASN A C 1
ATOM 837 O O . ASN A 1 98 ? -11.969 5.348 -13.344 1 85 98 ASN A O 1
ATOM 841 N N . GLN A 1 99 ? -11.531 3.328 -12.641 1 86.12 99 GLN A N 1
ATOM 842 C CA . GLN A 1 99 ? -12.18 3.57 -11.359 1 86.12 99 GLN A CA 1
ATOM 843 C C . GLN A 1 99 ? -11.461 4.664 -10.578 1 86.12 99 GLN A C 1
ATOM 845 O O . GLN A 1 99 ? -12.102 5.516 -9.953 1 86.12 99 GLN A O 1
ATOM 850 N N . GLU A 1 100 ? -10.141 4.59 -10.609 1 89 100 GLU A N 1
ATOM 851 C CA . GLU A 1 100 ? -9.359 5.613 -9.93 1 89 100 GLU A CA 1
ATOM 852 C C . GLU A 1 100 ? -9.633 7 -10.508 1 89 100 GLU A C 1
ATOM 854 O O . GLU A 1 100 ? -9.758 7.973 -9.758 1 89 100 GLU A O 1
ATOM 859 N N . LYS A 1 101 ? -9.711 7.047 -11.766 1 85.38 101 LYS A N 1
ATOM 860 C CA . LYS A 1 101 ? -9.961 8.312 -12.453 1 85.38 101 LYS A CA 1
ATOM 861 C C . LYS A 1 101 ? -11.336 8.867 -12.086 1 85.38 101 LYS A C 1
ATOM 863 O O . LYS A 1 101 ? -11.484 10.07 -11.859 1 85.38 101 LYS A O 1
ATOM 868 N N . TYR A 1 102 ? -12.219 7.984 -12.008 1 82.62 102 TYR A N 1
ATOM 869 C CA . TYR A 1 102 ? -13.586 8.367 -11.68 1 82.62 102 TYR A CA 1
ATOM 870 C C . TYR A 1 102 ? -13.672 8.906 -10.25 1 82.62 102 TYR A C 1
ATOM 872 O O . TYR A 1 102 ? -14.352 9.906 -10 1 82.62 102 TYR A O 1
ATOM 880 N N . MET A 1 103 ? -13.047 8.312 -9.383 1 80.12 103 MET A N 1
ATOM 881 C CA . MET A 1 103 ? -13.117 8.695 -7.98 1 80.12 103 MET A CA 1
ATOM 882 C C . MET A 1 103 ? -12.391 10.016 -7.738 1 80.12 103 MET A C 1
ATOM 884 O O . MET A 1 103 ? -12.812 10.812 -6.898 1 80.12 103 MET A O 1
ATOM 888 N N . T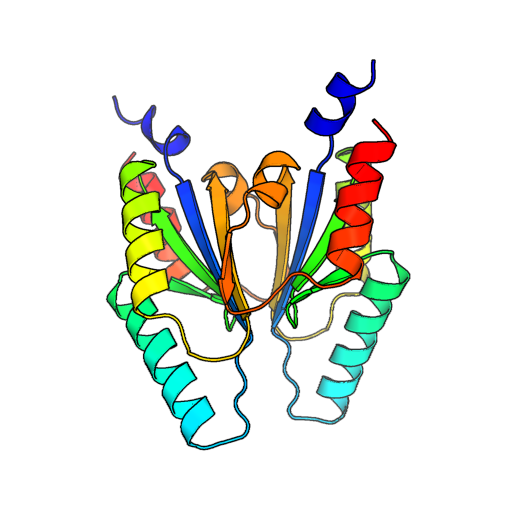HR A 1 104 ? -11.32 10.219 -8.383 1 70.06 104 THR A N 1
ATOM 889 C CA . THR A 1 104 ? -10.594 11.477 -8.266 1 70.06 104 THR A CA 1
ATOM 890 C C . THR A 1 104 ? -11.438 12.633 -8.789 1 70.06 104 THR A C 1
ATOM 892 O O . THR A 1 104 ? -11.461 13.719 -8.195 1 70.06 104 THR A O 1
ATOM 895 N N . THR A 1 105 ? -12.109 12.359 -9.844 1 62.12 105 THR A N 1
ATOM 896 C CA . THR A 1 105 ? -12.961 13.383 -10.445 1 62.12 105 THR A CA 1
ATOM 897 C C . THR A 1 105 ? -14.125 13.727 -9.523 1 62.12 105 THR A C 1
ATOM 899 O O . THR A 1 105 ? -14.484 14.898 -9.375 1 62.12 105 THR A O 1
ATOM 902 N N . ARG A 1 106 ? -14.695 12.789 -8.977 1 60.38 106 ARG A N 1
ATOM 903 C CA . ARG A 1 106 ? -15.844 13 -8.102 1 60.38 106 ARG A CA 1
ATOM 904 C C . ARG A 1 106 ? -15.461 13.852 -6.895 1 60.38 106 ARG A C 1
ATOM 906 O O . ARG A 1 106 ? -16.234 14.695 -6.445 1 60.38 106 ARG A O 1
ATOM 913 N N . THR A 1 107 ? -14.312 13.578 -6.367 1 57.84 107 THR A N 1
ATOM 914 C CA . THR A 1 107 ? -13.891 14.367 -5.219 1 57.84 107 THR A CA 1
ATOM 915 C C . THR A 1 107 ? -13.758 15.844 -5.598 1 57.84 107 THR A C 1
ATOM 917 O O . THR A 1 107 ? -14.031 16.734 -4.785 1 57.84 107 THR A O 1
ATOM 920 N N . VAL A 1 108 ? -13.359 16.047 -6.875 1 54.12 108 VAL A N 1
ATOM 921 C CA . VAL A 1 108 ? -13.203 17.422 -7.34 1 54.12 108 VAL A CA 1
ATOM 922 C C . VAL A 1 108 ? -14.578 18.047 -7.539 1 54.12 108 VAL A C 1
ATOM 924 O O . VAL A 1 108 ? -14.766 19.234 -7.262 1 54.12 108 VAL A O 1
ATOM 927 N N . VAL A 1 109 ? -15.5 17.203 -8.047 1 49.38 109 VAL A N 1
ATOM 928 C CA . VAL A 1 109 ? -16.781 17.812 -8.406 1 49.38 109 VAL A CA 1
ATOM 929 C C . VAL A 1 109 ? -17.578 18.125 -7.145 1 49.38 109 VAL A C 1
ATOM 931 O O . VAL A 1 109 ? -18.469 18.984 -7.164 1 49.38 109 VAL A O 1
ATOM 934 N N . GLU A 1 110 ? -17.375 17.297 -6.258 1 47.53 110 GLU A N 1
ATOM 935 C CA . GLU A 1 110 ? -18.188 17.625 -5.094 1 47.53 110 GLU A CA 1
ATOM 936 C C . GLU A 1 110 ? -17.641 18.844 -4.355 1 47.53 110 GLU A C 1
ATOM 938 O O . GLU A 1 110 ? -18.281 19.359 -3.434 1 47.53 110 GLU A O 1
ATOM 943 N N . LEU A 1 111 ? -16.516 19.281 -4.934 1 39.41 111 LEU A N 1
ATOM 944 C CA . LEU A 1 111 ? -16.156 20.625 -4.484 1 39.41 111 LEU A CA 1
ATOM 945 C C . LEU A 1 111 ? -16.781 21.672 -5.391 1 39.41 111 LEU A C 1
ATOM 947 O O . LEU A 1 111 ? -16.75 21.547 -6.617 1 39.41 111 LEU A O 1
ATOM 951 N N . MET B 1 1 ? 16.984 19.203 21.875 1 34.19 1 MET B N 1
ATOM 952 C CA . MET B 1 1 ? 17.328 19.156 20.453 1 34.19 1 MET B CA 1
ATOM 953 C C . MET B 1 1 ? 16.578 18.016 19.766 1 34.19 1 MET B C 1
ATOM 955 O O . MET B 1 1 ? 16.188 18.156 18.609 1 34.19 1 MET B O 1
ATOM 959 N N . LYS B 1 2 ? 16.422 16.875 20.375 1 41.78 2 LYS B N 1
ATOM 960 C CA . LYS B 1 2 ? 16.125 15.492 19.984 1 41.78 2 LYS B CA 1
ATOM 961 C C . LYS B 1 2 ? 14.672 15.336 19.594 1 41.78 2 LYS B C 1
ATOM 963 O O . LYS B 1 2 ? 14.273 14.305 19.031 1 41.78 2 LYS B O 1
ATOM 968 N N . ARG B 1 3 ? 13.75 15.852 20.234 1 44.88 3 ARG B N 1
ATOM 969 C CA . ARG B 1 3 ? 12.305 15.727 20.094 1 44.88 3 ARG B CA 1
ATOM 970 C C . ARG B 1 3 ? 11.836 16.125 18.703 1 44.88 3 ARG B C 1
ATOM 972 O O . ARG B 1 3 ? 10.695 15.883 18.328 1 44.88 3 ARG B O 1
ATOM 979 N N . GLU B 1 4 ? 12.469 17.188 18.125 1 47.59 4 GLU B N 1
ATOM 980 C CA . GLU B 1 4 ? 12.102 18 16.969 1 47.59 4 GLU B CA 1
ATOM 981 C C . GLU B 1 4 ? 11.789 17.125 15.758 1 47.59 4 GLU B C 1
ATOM 983 O O . GLU B 1 4 ? 10.906 17.469 14.961 1 47.59 4 GLU B O 1
ATOM 988 N N . SER B 1 5 ? 12.578 15.875 15.406 1 54.16 5 SER B N 1
ATOM 989 C CA . SER B 1 5 ? 12.977 15.297 14.133 1 54.16 5 SER B CA 1
ATOM 990 C C . SER B 1 5 ? 11.922 14.328 13.602 1 54.16 5 SER B C 1
ATOM 992 O O . SER B 1 5 ? 11.82 14.109 12.398 1 54.16 5 SER B O 1
ATOM 994 N N . ARG B 1 6 ? 11.281 13.773 14.461 1 56.34 6 ARG B N 1
ATOM 995 C CA . ARG B 1 6 ? 10.328 12.766 13.992 1 56.34 6 ARG B CA 1
ATOM 996 C C . ARG B 1 6 ? 9.281 13.398 13.086 1 56.34 6 ARG B C 1
ATOM 998 O O . ARG B 1 6 ? 8.773 12.742 12.164 1 56.34 6 ARG B O 1
ATOM 1005 N N . TYR B 1 7 ? 9.047 14.648 13.422 1 56.97 7 TYR B N 1
ATOM 1006 C CA . TYR B 1 7 ? 7.965 15.32 12.711 1 56.97 7 TYR B CA 1
ATOM 1007 C C . TYR B 1 7 ? 8.391 15.672 11.289 1 56.97 7 TYR B C 1
ATOM 1009 O O . TYR B 1 7 ? 7.543 15.938 10.43 1 56.97 7 TYR B O 1
ATOM 1017 N N . ARG B 1 8 ? 9.688 15.438 11.219 1 69.06 8 ARG B N 1
ATOM 1018 C CA . ARG B 1 8 ? 10.156 15.812 9.883 1 69.06 8 ARG B CA 1
ATOM 1019 C C . ARG B 1 8 ? 10.438 14.578 9.031 1 69.06 8 ARG B C 1
ATOM 1021 O O . ARG B 1 8 ? 10.547 14.672 7.809 1 69.06 8 ARG B O 1
ATOM 1028 N N . GLN B 1 9 ? 10.32 13.461 9.781 1 84.94 9 GLN B N 1
ATOM 1029 C CA . GLN B 1 9 ? 10.672 12.25 9.039 1 84.94 9 GLN B CA 1
ATOM 1030 C C . GLN B 1 9 ? 9.492 11.758 8.203 1 84.94 9 GLN B C 1
ATOM 1032 O O . GLN B 1 9 ? 8.336 11.992 8.547 1 84.94 9 GLN B O 1
ATOM 1037 N N . MET B 1 10 ? 9.891 11.156 7.078 1 92.5 10 MET B N 1
ATOM 1038 C CA . MET B 1 10 ? 8.906 10.641 6.129 1 92.5 10 MET B CA 1
ATOM 1039 C C . MET B 1 10 ? 9.172 9.172 5.816 1 92.5 10 MET B C 1
ATOM 1041 O O . MET B 1 10 ? 10.305 8.703 5.938 1 92.5 10 MET B O 1
ATOM 1045 N N . ARG B 1 11 ? 8.102 8.547 5.609 1 95.12 11 ARG B N 1
ATOM 1046 C CA . ARG B 1 11 ? 8.188 7.18 5.109 1 95.12 11 ARG B CA 1
ATOM 1047 C C . ARG B 1 11 ? 7.785 7.105 3.643 1 95.12 11 ARG B C 1
ATOM 1049 O O . ARG B 1 11 ? 6.734 7.621 3.254 1 95.12 11 ARG B O 1
ATOM 1056 N N . MET B 1 12 ? 8.703 6.559 2.926 1 97.19 12 MET B N 1
ATOM 1057 C CA . MET B 1 12 ? 8.43 6.336 1.508 1 97.19 12 MET B CA 1
ATOM 1058 C C . MET B 1 12 ? 8 4.895 1.257 1 97.19 12 MET B C 1
ATOM 1060 O O . MET B 1 12 ? 8.75 3.959 1.533 1 97.19 12 MET B O 1
ATOM 1064 N N . PHE B 1 13 ? 6.781 4.754 0.736 1 98.19 13 PHE B N 1
ATOM 1065 C CA . PHE B 1 13 ? 6.254 3.449 0.359 1 98.19 13 PHE B CA 1
ATOM 1066 C C . PHE B 1 13 ? 6.488 3.178 -1.122 1 98.19 13 PHE B C 1
ATOM 1068 O O . PHE B 1 13 ? 6.305 4.066 -1.958 1 98.19 13 PHE B O 1
ATOM 1075 N N . VAL B 1 14 ? 6.852 1.993 -1.392 1 98.44 14 VAL B N 1
ATOM 1076 C CA . VAL B 1 14 ? 6.863 1.469 -2.754 1 98.44 14 VAL B CA 1
ATOM 1077 C C . VAL B 1 14 ? 6 0.213 -2.832 1 98.44 14 VAL B C 1
ATOM 1079 O O . VAL B 1 14 ? 6.262 -0.773 -2.141 1 98.44 14 VAL B O 1
ATOM 1082 N N . PHE B 1 15 ? 4.969 0.28 -3.512 1 97.5 15 PHE B N 1
ATOM 1083 C CA . PHE B 1 15 ? 4.219 -0.951 -3.732 1 97.5 15 PHE B CA 1
ATOM 1084 C C . PHE B 1 15 ? 4.098 -1.255 -5.219 1 97.5 15 PHE B C 1
ATOM 1086 O O . PHE B 1 15 ? 4.031 -0.338 -6.043 1 97.5 15 PHE B O 1
ATOM 1093 N N . TYR B 1 16 ? 4.145 -2.516 -5.551 1 98.06 16 TYR B N 1
ATOM 1094 C CA . TYR B 1 16 ? 4.148 -2.9 -6.957 1 98.06 16 TYR B CA 1
ATOM 1095 C C . TYR B 1 16 ? 3.309 -4.152 -7.18 1 98.06 16 TYR B C 1
ATOM 1097 O O . TYR B 1 16 ? 3.008 -4.883 -6.234 1 98.06 16 TYR B O 1
ATOM 1105 N N . ASP B 1 17 ? 2.887 -4.32 -8.344 1 96.62 17 ASP B N 1
ATOM 1106 C CA . ASP B 1 17 ? 2.221 -5.496 -8.891 1 96.62 17 ASP B CA 1
ATOM 1107 C C . ASP B 1 17 ? 2.861 -5.93 -10.211 1 96.62 17 ASP B C 1
ATOM 1109 O O . ASP B 1 17 ? 2.65 -5.297 -11.242 1 96.62 17 ASP B O 1
ATOM 1113 N N . LEU B 1 18 ? 3.58 -7.008 -10.094 1 97.19 18 LEU B N 1
ATOM 1114 C CA . LEU B 1 18 ? 4.367 -7.438 -11.242 1 97.19 18 LEU B CA 1
ATOM 1115 C C . LEU B 1 18 ? 3.912 -8.812 -11.734 1 97.19 18 LEU B C 1
ATOM 1117 O O . LEU B 1 18 ? 3.551 -9.672 -10.922 1 97.19 18 LEU B O 1
ATOM 1121 N N . PRO B 1 19 ? 3.945 -8.969 -13.023 1 95.31 19 PRO B N 1
ATOM 1122 C CA . PRO B 1 19 ? 3.641 -10.305 -13.539 1 95.31 19 PRO B CA 1
ATOM 1123 C C . PRO B 1 19 ? 4.695 -11.336 -13.156 1 95.31 19 PRO B C 1
ATOM 1125 O O . PRO B 1 19 ? 5.867 -10.992 -12.977 1 95.31 19 PRO B O 1
ATOM 1128 N N . ASN B 1 20 ? 4.281 -12.531 -12.906 1 90.5 20 ASN B N 1
ATOM 1129 C CA . ASN B 1 20 ? 5.207 -13.602 -12.562 1 90.5 20 ASN B CA 1
ATOM 1130 C C . ASN B 1 20 ? 4.902 -14.883 -13.336 1 90.5 20 ASN B C 1
ATOM 1132 O O . ASN B 1 20 ? 5.156 -15.984 -12.852 1 90.5 20 ASN B O 1
ATOM 1136 N N . THR B 1 21 ? 4.496 -14.781 -14.477 1 92.12 21 THR B N 1
ATOM 1137 C CA . THR B 1 21 ? 3.994 -15.914 -15.242 1 92.12 21 THR B CA 1
ATOM 1138 C C . THR B 1 21 ? 5.098 -16.5 -16.109 1 92.12 21 THR B C 1
ATOM 1140 O O . THR B 1 21 ? 5.027 -17.672 -16.5 1 92.12 21 THR B O 1
ATOM 1143 N N . THR B 1 22 ? 6.117 -15.781 -16.5 1 96.12 22 THR B N 1
ATOM 1144 C CA . THR B 1 22 ? 7.23 -16.25 -17.312 1 96.12 22 THR B CA 1
ATOM 1145 C C . THR B 1 22 ? 8.539 -16.188 -16.531 1 96.12 22 THR B C 1
ATOM 1147 O O . THR B 1 22 ? 8.609 -15.555 -15.477 1 96.12 22 THR B O 1
ATOM 1150 N N . LYS B 1 23 ? 9.5 -16.875 -17.078 1 96.56 23 LYS B N 1
ATOM 1151 C CA . LYS B 1 23 ? 10.828 -16.828 -16.484 1 96.56 23 LYS B CA 1
ATOM 1152 C C . LYS B 1 23 ? 11.359 -15.398 -16.422 1 96.56 23 LYS B C 1
ATOM 1154 O O . LYS B 1 23 ? 11.961 -14.992 -15.43 1 96.56 23 LYS B O 1
ATOM 1159 N N . MET B 1 24 ? 11.164 -14.703 -17.5 1 97 24 MET B N 1
ATOM 1160 C CA . MET B 1 24 ? 11.609 -13.312 -17.562 1 97 24 MET B CA 1
ATOM 1161 C C . MET B 1 24 ? 10.906 -12.453 -16.516 1 97 24 MET B C 1
ATOM 1163 O O . MET B 1 24 ? 11.523 -11.609 -15.883 1 97 24 MET B O 1
ATOM 1167 N N . ASP B 1 25 ? 9.594 -12.641 -16.312 1 96.19 25 ASP B N 1
ATOM 1168 C CA . ASP B 1 25 ? 8.836 -11.922 -15.297 1 96.19 25 ASP B CA 1
ATOM 1169 C C . ASP B 1 25 ? 9.422 -12.156 -13.906 1 96.19 25 ASP B C 1
ATOM 1171 O O . ASP B 1 25 ? 9.594 -11.211 -13.133 1 96.19 25 ASP B O 1
ATOM 1175 N N . THR B 1 26 ? 9.688 -13.383 -13.664 1 96.38 26 THR B N 1
ATOM 1176 C CA . THR B 1 26 ? 10.234 -13.758 -12.367 1 96.38 26 THR B CA 1
ATOM 1177 C C . THR B 1 26 ? 11.594 -13.094 -12.148 1 96.38 26 THR B C 1
ATOM 1179 O O . THR B 1 26 ? 11.891 -12.617 -11.047 1 96.38 26 THR B O 1
ATOM 1182 N N . LYS B 1 27 ? 12.383 -13.102 -13.125 1 97.69 27 LYS B N 1
ATOM 1183 C CA . LYS B 1 27 ? 13.688 -12.453 -13.047 1 97.69 27 LYS B CA 1
ATOM 1184 C C . LYS B 1 27 ? 13.539 -10.961 -12.758 1 97.69 27 LYS B C 1
ATOM 1186 O O . LYS B 1 27 ? 14.273 -10.406 -11.93 1 97.69 27 LYS B O 1
ATOM 1191 N N . ASN B 1 28 ? 12.656 -10.305 -13.492 1 97.56 28 ASN B N 1
ATOM 1192 C CA . ASN B 1 28 ? 12.414 -8.883 -13.289 1 97.56 28 ASN B CA 1
ATOM 1193 C C . ASN B 1 28 ? 11.938 -8.594 -11.867 1 97.56 28 ASN B C 1
ATOM 1195 O O . ASN B 1 28 ? 12.359 -7.613 -11.258 1 97.56 28 ASN B O 1
ATOM 1199 N N . TYR B 1 29 ? 11.07 -9.406 -11.43 1 97.06 29 TYR B N 1
ATOM 1200 C CA . TYR B 1 29 ? 10.594 -9.297 -10.062 1 97.06 29 TYR B CA 1
ATOM 1201 C C . TYR B 1 29 ? 11.75 -9.391 -9.07 1 97.06 29 TYR B C 1
ATOM 1203 O O . TYR B 1 29 ? 11.883 -8.547 -8.18 1 97.06 29 TYR B O 1
ATOM 1211 N N . THR B 1 30 ? 12.523 -10.469 -9.227 1 97.5 30 THR B N 1
ATOM 1212 C CA . THR B 1 30 ? 13.641 -10.719 -8.32 1 97.5 30 THR B CA 1
ATOM 1213 C C . THR B 1 30 ? 14.633 -9.562 -8.352 1 97.5 30 THR B C 1
ATOM 1215 O O . THR B 1 30 ? 15.125 -9.133 -7.305 1 97.5 30 THR B O 1
ATOM 1218 N N . LYS B 1 31 ? 14.906 -9.094 -9.508 1 98.06 31 LYS B N 1
ATOM 1219 C CA . LYS B 1 31 ? 15.828 -7.969 -9.672 1 98.06 31 LYS B CA 1
ATOM 1220 C C . LYS B 1 31 ? 15.328 -6.734 -8.938 1 98.06 31 LYS B C 1
ATOM 1222 O O . LYS B 1 31 ? 16.094 -6.07 -8.227 1 98.06 31 LYS B O 1
ATOM 1227 N N . PHE B 1 32 ? 14.102 -6.41 -9.109 1 98.44 32 PHE B N 1
ATOM 1228 C CA . PHE B 1 32 ? 13.539 -5.23 -8.469 1 98.44 32 PHE B CA 1
ATOM 1229 C C . PHE B 1 32 ? 13.508 -5.395 -6.953 1 98.44 32 PHE B C 1
ATOM 1231 O O . PHE B 1 32 ? 13.844 -4.465 -6.215 1 98.44 32 PHE B O 1
ATOM 1238 N N . HIS B 1 33 ? 13.125 -6.562 -6.504 1 97.44 33 HIS B N 1
ATOM 1239 C CA . HIS B 1 33 ? 13.148 -6.902 -5.086 1 97.44 33 HIS B CA 1
ATOM 1240 C C . HIS B 1 33 ? 14.531 -6.684 -4.492 1 97.44 33 HIS B C 1
ATOM 1242 O O . HIS B 1 33 ? 14.68 -6.008 -3.471 1 97.44 33 HIS B O 1
ATOM 1248 N N . LYS B 1 34 ? 15.461 -7.242 -5.113 1 98.12 34 LYS B N 1
ATOM 1249 C CA . LYS B 1 34 ? 16.828 -7.145 -4.625 1 98.12 34 LYS B CA 1
ATOM 1250 C C . LYS B 1 34 ? 17.328 -5.699 -4.637 1 98.12 34 LYS B C 1
ATOM 1252 O O . LYS B 1 34 ? 18.047 -5.277 -3.734 1 98.12 34 LYS B O 1
ATOM 1257 N N . PHE B 1 35 ? 16.953 -5.004 -5.652 1 98.5 35 PHE B N 1
ATOM 1258 C CA . PHE B 1 35 ? 17.297 -3.59 -5.734 1 98.5 35 PHE B CA 1
ATOM 1259 C C . PHE B 1 35 ? 16.781 -2.83 -4.523 1 98.5 35 PHE B C 1
ATOM 1261 O O . PHE B 1 35 ? 17.5 -2.045 -3.912 1 98.5 35 PHE B O 1
ATOM 1268 N N . LEU B 1 36 ? 15.5 -3.068 -4.176 1 98.19 36 LEU B N 1
ATOM 1269 C CA . LEU B 1 36 ? 14.883 -2.365 -3.055 1 98.19 36 LEU B CA 1
ATOM 1270 C C . LEU B 1 36 ? 15.586 -2.709 -1.746 1 98.19 36 LEU B C 1
ATOM 1272 O O . LEU B 1 36 ? 15.93 -1.815 -0.969 1 98.19 36 LEU B O 1
ATOM 1276 N N . ILE B 1 37 ? 15.828 -3.949 -1.586 1 97.06 37 ILE B N 1
ATOM 1277 C CA . ILE B 1 37 ? 16.484 -4.402 -0.363 1 97.06 37 ILE B CA 1
ATOM 1278 C C . ILE B 1 37 ? 17.875 -3.797 -0.267 1 97.06 37 ILE B C 1
ATOM 1280 O O . ILE B 1 37 ? 18.266 -3.279 0.782 1 97.06 37 ILE B O 1
ATOM 1284 N N . LYS B 1 38 ? 18.594 -3.764 -1.283 1 97.5 38 LYS B N 1
ATOM 1285 C CA . LYS B 1 38 ? 19.953 -3.234 -1.325 1 97.5 38 LYS B CA 1
ATOM 1286 C C . LYS B 1 38 ? 19.969 -1.735 -1.044 1 97.5 38 LYS B C 1
ATOM 1288 O O . LYS B 1 38 ? 20.953 -1.201 -0.549 1 97.5 38 LYS B O 1
ATOM 1293 N N . ASN B 1 39 ? 18.875 -1.113 -1.348 1 97.06 39 ASN B N 1
ATOM 1294 C CA . ASN B 1 39 ? 18.812 0.333 -1.167 1 97.06 39 ASN B CA 1
ATOM 1295 C C . ASN B 1 39 ? 18.062 0.703 0.109 1 97.06 39 ASN B C 1
ATOM 1297 O O . ASN B 1 39 ? 17.422 1.756 0.177 1 97.06 39 ASN B O 1
ATOM 1301 N N . VAL B 1 40 ? 18 -0.209 1.06 1 94.5 40 VAL B N 1
ATOM 1302 C CA . VAL B 1 40 ? 17.656 0.01 2.461 1 94.5 40 VAL B CA 1
ATOM 1303 C C . VAL B 1 40 ? 16.141 0.119 2.609 1 94.5 40 VAL B C 1
ATOM 1305 O O . VAL B 1 40 ? 15.641 0.781 3.525 1 94.5 40 VAL B O 1
ATOM 1308 N N . TYR B 1 41 ? 15.438 -0.369 1.587 1 96.81 41 TYR B N 1
ATOM 1309 C CA . TYR B 1 41 ? 14.008 -0.584 1.802 1 96.81 41 TYR B CA 1
ATOM 1310 C C . TYR B 1 41 ? 13.766 -1.87 2.582 1 96.81 41 TYR B C 1
ATOM 1312 O O . TYR B 1 41 ? 14.477 -2.863 2.395 1 96.81 41 TYR B O 1
ATOM 1320 N N . TYR B 1 42 ? 12.75 -1.833 3.34 1 95.69 42 TYR B N 1
ATOM 1321 C CA . TYR B 1 42 ? 12.375 -3.068 4.016 1 95.69 42 TYR B CA 1
ATOM 1322 C C . TYR B 1 42 ? 10.945 -3.467 3.664 1 95.69 42 TYR B C 1
ATOM 1324 O O . TYR B 1 42 ? 10.078 -2.607 3.488 1 95.69 42 TYR B O 1
ATOM 1332 N N . MET B 1 43 ? 10.781 -4.75 3.594 1 95.44 43 MET B N 1
ATOM 1333 C CA . MET B 1 43 ? 9.484 -5.289 3.186 1 95.44 43 MET B CA 1
ATOM 1334 C C . MET B 1 43 ? 8.523 -5.363 4.367 1 95.44 43 MET B C 1
ATOM 1336 O O . MET B 1 43 ? 8.828 -6 5.379 1 95.44 43 MET B O 1
ATOM 1340 N N . ILE B 1 44 ? 7.391 -4.734 4.242 1 94.62 44 ILE B N 1
ATOM 1341 C CA . ILE B 1 44 ? 6.438 -4.805 5.344 1 94.62 44 ILE B CA 1
ATOM 1342 C C . ILE B 1 44 ? 5.34 -5.812 5.02 1 94.62 44 ILE B C 1
ATOM 1344 O O . ILE B 1 44 ? 4.715 -6.375 5.922 1 94.62 44 ILE B O 1
ATOM 1348 N N . GLN B 1 45 ? 5.109 -5.973 3.787 1 94.69 45 GLN B N 1
ATOM 1349 C CA . GLN B 1 45 ? 4.191 -6.941 3.201 1 94.69 45 GLN B CA 1
ATOM 1350 C C . GLN B 1 45 ? 4.629 -7.336 1.792 1 94.69 45 GLN B C 1
ATOM 1352 O O . GLN B 1 45 ? 5.371 -6.598 1.14 1 94.69 45 GLN B O 1
ATOM 1357 N N . TYR B 1 46 ? 4.191 -8.484 1.387 1 93.88 46 TYR B N 1
ATOM 1358 C CA . TYR B 1 46 ? 4.574 -8.852 0.028 1 93.88 46 TYR B CA 1
ATOM 1359 C C . TYR B 1 46 ? 4.227 -7.746 -0.957 1 93.88 46 TYR B C 1
ATOM 1361 O O . TYR B 1 46 ? 3.096 -7.25 -0.964 1 93.88 46 TYR B O 1
ATOM 1369 N N . SER B 1 47 ? 5.168 -7.242 -1.688 1 94.69 47 SER B N 1
ATOM 1370 C CA . SER B 1 47 ? 5.102 -6.258 -2.764 1 94.69 47 SER B CA 1
ATOM 1371 C C . SER B 1 47 ? 4.969 -4.844 -2.211 1 94.69 47 SER B C 1
ATOM 1373 O O . SER B 1 47 ? 4.652 -3.908 -2.949 1 94.69 47 SER B O 1
ATOM 1375 N N . ILE B 1 48 ? 5.129 -4.711 -0.924 1 97.12 48 ILE B N 1
ATOM 1376 C CA . ILE B 1 48 ? 5.082 -3.381 -0.322 1 97.12 48 ILE B CA 1
ATOM 1377 C C . ILE B 1 48 ? 6.34 -3.146 0.511 1 97.12 48 ILE B C 1
ATOM 1379 O O . ILE B 1 48 ? 6.617 -3.896 1.45 1 97.12 48 ILE B O 1
ATOM 1383 N N . TYR B 1 49 ? 7.016 -2.107 0.213 1 97.56 49 TYR B N 1
ATOM 1384 C CA . TYR B 1 49 ? 8.273 -1.764 0.871 1 97.56 49 TYR B CA 1
ATOM 1385 C C . TYR B 1 49 ? 8.227 -0.348 1.434 1 97.56 49 TYR B C 1
ATOM 1387 O O . TYR B 1 49 ? 7.488 0.503 0.926 1 97.56 49 TYR B O 1
ATOM 1395 N N . CYS B 1 50 ? 9.031 -0.177 2.379 1 97.06 50 CYS B N 1
ATOM 1396 C CA . CYS B 1 50 ? 9.094 1.129 3.025 1 97.06 50 CYS B CA 1
ATOM 1397 C C . CYS B 1 50 ? 10.539 1.543 3.281 1 97.06 50 CYS B C 1
ATOM 1399 O O . CYS B 1 50 ? 11.414 0.69 3.439 1 97.06 50 CYS B O 1
ATOM 1401 N N . LYS B 1 51 ? 10.75 2.826 3.305 1 95.94 51 LYS B N 1
ATOM 1402 C CA . LYS B 1 51 ? 12.047 3.408 3.633 1 95.94 51 LYS B CA 1
ATOM 1403 C C . LYS B 1 51 ? 11.883 4.715 4.402 1 95.94 51 LYS B C 1
ATOM 1405 O O . LYS B 1 51 ? 11.031 5.543 4.059 1 95.94 51 LYS B O 1
ATOM 1410 N N . LEU B 1 52 ? 12.656 4.809 5.395 1 93.56 52 LEU B N 1
ATOM 1411 C CA . LEU B 1 52 ? 12.672 6.055 6.152 1 93.56 52 LEU B CA 1
ATOM 1412 C C . LEU B 1 52 ? 13.453 7.133 5.41 1 93.56 52 LEU B C 1
ATOM 1414 O O . LEU B 1 52 ? 14.562 6.891 4.938 1 93.56 52 LEU B O 1
ATOM 1418 N N . CYS B 1 53 ? 12.844 8.219 5.223 1 93.12 53 CYS B N 1
ATOM 1419 C CA . CYS B 1 53 ? 13.492 9.375 4.609 1 93.12 53 CYS B CA 1
ATOM 1420 C C . CYS B 1 53 ? 13.445 10.578 5.539 1 93.12 53 CYS B C 1
ATOM 1422 O O . CYS B 1 53 ? 12.383 10.93 6.051 1 93.12 53 CYS B O 1
ATOM 1424 N N . ILE B 1 54 ? 14.523 11.305 5.68 1 88.12 54 ILE B N 1
ATOM 1425 C CA . ILE B 1 54 ? 14.625 12.352 6.691 1 88.12 54 ILE B CA 1
ATOM 1426 C C . ILE B 1 54 ? 14.211 13.695 6.09 1 88.12 54 ILE B C 1
ATOM 1428 O O . ILE B 1 54 ? 13.922 14.648 6.82 1 88.12 54 ILE B O 1
ATOM 1432 N N . ASN B 1 55 ? 14.297 13.812 4.734 1 87.25 55 ASN B N 1
ATOM 1433 C CA . ASN B 1 55 ? 13.891 15.055 4.09 1 87.25 55 ASN B CA 1
ATOM 1434 C C . ASN B 1 55 ? 13.43 14.812 2.656 1 87.25 55 ASN B C 1
ATOM 1436 O O . ASN B 1 55 ? 13.5 13.688 2.154 1 87.25 55 ASN B O 1
ATOM 1440 N N . TYR B 1 56 ? 12.898 15.836 2.061 1 89.94 56 TYR B N 1
ATOM 1441 C CA . TYR B 1 56 ? 12.312 15.727 0.731 1 89.94 56 TYR B CA 1
ATOM 1442 C C . TYR B 1 56 ? 13.383 15.5 -0.327 1 89.94 56 TYR B C 1
ATOM 1444 O O . TYR B 1 56 ? 13.125 14.883 -1.362 1 89.94 56 TYR B O 1
ATOM 1452 N N . ASP B 1 57 ? 14.539 16.094 -0.099 1 92.44 57 ASP B N 1
ATOM 1453 C CA . ASP B 1 57 ? 15.633 15.836 -1.036 1 92.44 57 ASP B CA 1
ATOM 1454 C C . ASP B 1 57 ? 15.922 14.344 -1.156 1 92.44 57 ASP B C 1
ATOM 1456 O O . ASP B 1 57 ? 16.125 13.828 -2.258 1 92.44 57 ASP B O 1
ATOM 1460 N N . GLU B 1 58 ? 15.945 13.695 -0.027 1 93.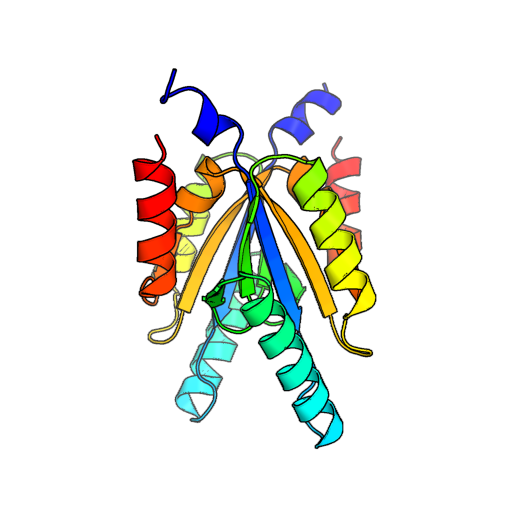44 58 GLU B N 1
ATOM 1461 C CA . GLU B 1 58 ? 16.156 12.25 -0.016 1 93.44 58 GLU B CA 1
ATOM 1462 C C . GLU B 1 58 ? 15.023 11.523 -0.74 1 93.44 58 GLU B C 1
ATOM 1464 O O . GLU B 1 58 ? 15.266 10.562 -1.479 1 93.44 58 GLU B O 1
ATOM 1469 N N . VAL B 1 59 ? 13.852 11.961 -0.552 1 94.56 59 VAL B N 1
ATOM 1470 C CA . VAL B 1 59 ? 12.695 11.375 -1.224 1 94.56 59 VAL B CA 1
ATOM 1471 C C . VAL B 1 59 ? 12.867 11.492 -2.736 1 94.56 59 VAL B C 1
ATOM 1473 O O . VAL B 1 59 ? 12.688 10.508 -3.463 1 94.56 59 VAL B O 1
ATOM 1476 N N . ASN B 1 60 ? 13.203 12.641 -3.176 1 95.5 60 ASN B N 1
ATOM 1477 C CA . ASN B 1 60 ? 13.359 12.883 -4.605 1 95.5 60 ASN B CA 1
ATOM 1478 C C . ASN B 1 60 ? 14.477 12.023 -5.191 1 95.5 60 ASN B C 1
ATOM 1480 O O . ASN B 1 60 ? 14.328 11.461 -6.281 1 95.5 60 ASN B O 1
ATOM 1484 N N . LYS B 1 61 ? 15.555 11.969 -4.488 1 96.62 61 LYS B N 1
ATOM 1485 C CA . LYS B 1 61 ? 16.656 11.125 -4.926 1 96.62 61 LYS B CA 1
ATOM 1486 C C . LYS B 1 61 ? 16.219 9.664 -5.047 1 96.62 61 LYS B C 1
ATOM 1488 O O . LYS B 1 61 ? 16.531 9 -6.035 1 96.62 61 LYS B O 1
ATOM 1493 N N . ASN B 1 62 ? 15.547 9.227 -4.031 1 96.88 62 ASN B N 1
ATOM 1494 C CA . ASN B 1 62 ? 15.07 7.848 -4.039 1 96.88 62 ASN B CA 1
ATOM 1495 C C . ASN B 1 62 ? 14.062 7.609 -5.152 1 96.88 62 ASN B C 1
ATOM 1497 O O . ASN B 1 62 ? 14.094 6.57 -5.812 1 96.88 62 ASN B O 1
ATOM 1501 N N . ASN B 1 63 ? 13.164 8.508 -5.359 1 96.5 63 ASN B N 1
ATOM 1502 C CA . ASN B 1 63 ? 12.234 8.422 -6.48 1 96.5 63 ASN B CA 1
ATOM 1503 C C . ASN B 1 63 ? 12.969 8.227 -7.801 1 96.5 63 ASN B C 1
ATOM 1505 O O . ASN B 1 63 ? 12.594 7.359 -8.602 1 96.5 63 ASN B O 1
ATOM 1509 N N . ASN B 1 64 ? 13.969 9.031 -8.008 1 97.12 64 ASN B N 1
ATOM 1510 C CA . ASN B 1 64 ? 14.742 8.953 -9.242 1 97.12 64 ASN B CA 1
ATOM 1511 C C . ASN B 1 64 ? 15.438 7.602 -9.383 1 97.12 64 ASN B C 1
ATOM 1513 O O . ASN B 1 64 ? 15.477 7.031 -10.469 1 97.12 64 ASN B O 1
ATOM 1517 N N . ARG B 1 65 ? 15.984 7.152 -8.344 1 97.69 65 ARG B N 1
ATOM 1518 C CA . ARG B 1 65 ? 16.672 5.871 -8.359 1 97.69 65 ARG B CA 1
ATOM 1519 C C . ARG B 1 65 ? 15.719 4.73 -8.695 1 97.69 65 ARG B C 1
ATOM 1521 O O . ARG B 1 65 ? 16.062 3.84 -9.477 1 97.69 65 ARG B O 1
ATOM 1528 N N . ILE B 1 66 ? 14.547 4.719 -8.086 1 98.31 66 ILE B N 1
ATOM 1529 C CA . ILE B 1 66 ? 13.562 3.686 -8.375 1 98.31 66 ILE B CA 1
ATOM 1530 C C . ILE B 1 66 ? 13.148 3.762 -9.852 1 98.31 66 ILE B C 1
ATOM 1532 O O . ILE B 1 66 ? 13 2.734 -10.508 1 98.31 66 ILE B O 1
ATOM 1536 N N . ASP B 1 67 ? 12.938 4.953 -10.305 1 97.88 67 ASP B N 1
ATOM 1537 C CA . ASP B 1 67 ? 12.523 5.152 -11.688 1 97.88 67 ASP B CA 1
ATOM 1538 C C . ASP B 1 67 ? 13.547 4.562 -12.656 1 97.88 67 ASP B C 1
ATOM 1540 O O . ASP B 1 67 ? 13.188 3.98 -13.68 1 97.88 67 ASP B O 1
ATOM 1544 N N . LEU B 1 68 ? 14.789 4.688 -12.344 1 97.69 68 LEU B N 1
ATOM 1545 C CA . LEU B 1 68 ? 15.875 4.203 -13.18 1 97.69 68 LEU B CA 1
ATOM 1546 C C . LEU B 1 68 ? 15.93 2.68 -13.188 1 97.69 68 LEU B C 1
ATOM 1548 O O . LEU B 1 68 ? 16.422 2.07 -14.141 1 97.69 68 LEU B O 1
ATOM 1552 N N . HIS B 1 69 ? 15.43 2.07 -12.156 1 98.25 69 HIS B N 1
ATOM 1553 C CA . HIS B 1 69 ? 15.57 0.625 -12.008 1 98.25 69 HIS B CA 1
ATOM 1554 C C . HIS B 1 69 ? 14.211 -0.066 -12.055 1 98.25 69 HIS B C 1
ATOM 1556 O O . HIS B 1 69 ? 14.094 -1.244 -11.703 1 98.25 69 HIS B O 1
ATOM 1562 N N . LYS B 1 70 ? 13.211 0.613 -12.398 1 98.25 70 LYS B N 1
ATOM 1563 C CA . LYS B 1 70 ? 11.844 0.086 -12.391 1 98.25 70 LYS B CA 1
ATOM 1564 C C . LYS B 1 70 ? 11.695 -1.066 -13.375 1 98.25 70 LYS B C 1
ATOM 1566 O O . LYS B 1 70 ? 12.359 -1.093 -14.414 1 98.25 70 LYS B O 1
ATOM 1571 N N . PRO B 1 71 ? 10.883 -2.031 -13.031 1 98.19 71 PRO B N 1
ATOM 1572 C CA . PRO B 1 71 ? 10.609 -3.117 -13.977 1 98.19 71 PRO B CA 1
ATOM 1573 C C . PRO B 1 71 ? 9.93 -2.633 -15.25 1 98.19 71 PRO B C 1
ATOM 1575 O O . PRO B 1 71 ? 9.273 -1.587 -15.25 1 98.19 71 PRO B O 1
ATOM 1578 N N . PRO B 1 72 ? 10.086 -3.383 -16.312 1 96.94 72 PRO B N 1
ATOM 1579 C CA . PRO B 1 72 ? 9.562 -2.934 -17.594 1 96.94 72 PRO B CA 1
ATOM 1580 C C . PRO B 1 72 ? 8.039 -3.045 -17.688 1 96.94 72 PRO B C 1
ATOM 1582 O O . PRO B 1 72 ? 7.414 -2.377 -18.516 1 96.94 72 PRO B O 1
ATOM 1585 N N . LYS B 1 73 ? 7.418 -3.959 -16.906 1 96.31 73 LYS B N 1
ATOM 1586 C CA . LYS B 1 73 ? 5.977 -4.176 -16.953 1 96.31 73 LYS B CA 1
ATOM 1587 C C . LYS B 1 73 ? 5.395 -4.266 -15.539 1 96.31 73 LYS B C 1
ATOM 1589 O O . LYS B 1 73 ? 6.109 -4.586 -14.586 1 96.31 73 LYS B O 1
ATOM 1594 N N . GLY B 1 74 ? 4.086 -4.027 -15.516 1 96.81 74 GLY B N 1
ATOM 1595 C CA . GLY B 1 74 ? 3.391 -4.105 -14.242 1 96.81 74 GLY B CA 1
ATOM 1596 C C . GLY B 1 74 ? 2.965 -2.75 -13.711 1 96.81 74 GLY B C 1
ATOM 1597 O O . GLY B 1 74 ? 2.631 -1.852 -14.484 1 96.81 74 GLY B O 1
ATOM 1598 N N . ASN B 1 75 ? 2.887 -2.68 -12.406 1 97.5 75 ASN B N 1
ATOM 1599 C CA . ASN B 1 75 ? 2.545 -1.449 -11.695 1 97.5 75 ASN B CA 1
ATOM 1600 C C . ASN B 1 75 ? 3.525 -1.164 -10.562 1 97.5 75 ASN B C 1
ATOM 1602 O O . ASN B 1 75 ? 3.896 -2.07 -9.812 1 97.5 75 ASN B O 1
ATOM 1606 N N . VAL B 1 76 ? 3.971 0.06 -10.539 1 98.31 76 VAL B N 1
ATOM 1607 C CA . VAL B 1 76 ? 4.824 0.521 -9.445 1 98.31 76 VAL B CA 1
ATOM 1608 C C . VAL B 1 76 ? 4.387 1.912 -9 1 98.31 76 VAL B C 1
ATOM 1610 O O . VAL B 1 76 ? 4.328 2.842 -9.805 1 98.31 76 VAL B O 1
ATOM 1613 N N . ARG B 1 77 ? 4.121 2.045 -7.738 1 98.19 77 ARG B N 1
ATOM 1614 C CA . ARG B 1 77 ? 3.664 3.32 -7.191 1 98.19 77 ARG B CA 1
ATOM 1615 C C . ARG B 1 77 ? 4.449 3.693 -5.941 1 98.19 77 ARG B C 1
ATOM 1617 O O . ARG B 1 77 ? 4.871 2.816 -5.18 1 98.19 77 ARG B O 1
ATOM 1624 N N . ILE B 1 78 ? 4.555 4.992 -5.746 1 98.44 78 ILE B N 1
ATOM 1625 C CA . ILE B 1 78 ? 5.25 5.516 -4.574 1 98.44 78 ILE B CA 1
ATOM 1626 C C . ILE B 1 78 ? 4.316 6.43 -3.785 1 98.44 78 ILE B C 1
ATOM 1628 O O . ILE B 1 78 ? 3.668 7.309 -4.359 1 98.44 78 ILE B O 1
ATOM 1632 N N . LEU B 1 79 ? 4.203 6.211 -2.527 1 98 79 LEU B N 1
ATOM 1633 C CA . LEU B 1 79 ? 3.422 7.027 -1.602 1 98 79 LEU B CA 1
ATOM 1634 C C . LEU B 1 79 ? 4.285 7.516 -0.445 1 98 79 LEU B C 1
ATOM 1636 O O . LEU B 1 79 ? 5.027 6.734 0.156 1 98 79 LEU B O 1
ATOM 1640 N N . ILE B 1 80 ? 4.211 8.773 -0.214 1 97.38 80 ILE B N 1
ATOM 1641 C CA . ILE B 1 80 ? 4.953 9.359 0.898 1 97.38 80 ILE B CA 1
ATOM 1642 C C . ILE B 1 80 ? 3.998 9.688 2.043 1 97.38 80 ILE B C 1
ATOM 1644 O O . ILE B 1 80 ? 2.965 10.328 1.832 1 97.38 80 ILE B O 1
ATOM 1648 N N . VAL B 1 81 ? 4.312 9.273 3.213 1 96 81 VAL B N 1
ATOM 1649 C CA . VAL B 1 81 ? 3.49 9.578 4.379 1 96 81 VAL B CA 1
ATOM 1650 C C . VAL B 1 81 ? 4.379 10.062 5.523 1 96 81 VAL B C 1
ATOM 1652 O O . VAL B 1 81 ? 5.605 9.945 5.461 1 96 81 VAL B O 1
ATOM 1655 N N . THR B 1 82 ? 3.754 10.57 6.516 1 93.06 82 THR B N 1
ATOM 1656 C CA . THR B 1 82 ? 4.504 10.992 7.691 1 93.06 82 THR B CA 1
ATOM 1657 C C . THR B 1 82 ? 4.789 9.805 8.609 1 93.06 82 THR B C 1
ATOM 1659 O O . THR B 1 82 ? 4.164 8.75 8.477 1 93.06 82 THR B O 1
ATOM 1662 N N . GLU B 1 83 ? 5.719 10.008 9.477 1 90.94 83 GLU B N 1
ATOM 1663 C CA . GLU B 1 83 ? 6 8.977 10.461 1 90.94 83 GLU B CA 1
ATOM 1664 C C . GLU B 1 83 ? 4.77 8.672 11.312 1 90.94 83 GLU B C 1
ATOM 1666 O O . GLU B 1 83 ? 4.516 7.516 11.656 1 90.94 83 GLU B O 1
ATOM 1671 N N . LYS B 1 84 ? 4.059 9.664 11.617 1 91 84 LYS B N 1
ATOM 1672 C CA . LYS B 1 84 ? 2.842 9.477 12.398 1 91 84 LYS B CA 1
ATOM 1673 C C . LYS B 1 84 ? 1.845 8.594 11.656 1 91 84 LYS B C 1
ATOM 1675 O O . LYS B 1 84 ? 1.243 7.695 12.25 1 91 84 LYS B O 1
ATOM 1680 N N . GLN B 1 85 ? 1.687 8.844 10.43 1 93.81 85 GLN B N 1
ATOM 1681 C CA . GLN B 1 85 ? 0.788 8.047 9.609 1 93.81 85 GLN B CA 1
ATOM 1682 C C . GLN B 1 85 ? 1.275 6.602 9.508 1 93.81 85 GLN B C 1
ATOM 1684 O O . GLN B 1 85 ? 0.479 5.664 9.586 1 93.81 85 GLN B O 1
ATOM 1689 N N . TYR B 1 86 ? 2.488 6.449 9.344 1 95 86 TYR B N 1
ATOM 1690 C CA . TYR B 1 86 ? 3.072 5.113 9.273 1 95 86 TYR B CA 1
ATOM 1691 C C . TYR B 1 86 ? 2.811 4.34 10.562 1 95 86 TYR B C 1
ATOM 1693 O O . TYR B 1 86 ? 2.373 3.188 10.523 1 95 86 TYR B O 1
ATOM 1701 N N . GLU B 1 87 ? 3.037 4.988 11.664 1 92 87 GLU B N 1
ATOM 1702 C CA . GLU B 1 87 ? 2.879 4.355 12.969 1 92 87 GLU B CA 1
ATOM 1703 C C . GLU B 1 87 ? 1.415 4.027 13.25 1 92 87 GLU B C 1
ATOM 1705 O O . GLU B 1 87 ? 1.115 3.158 14.07 1 92 87 GLU B O 1
ATOM 1710 N N . SER B 1 88 ? 0.569 4.742 12.578 1 93.75 88 SER B N 1
ATOM 1711 C CA . SER B 1 88 ? -0.857 4.578 12.844 1 93.75 88 SER B CA 1
ATOM 1712 C C . SER B 1 88 ? -1.444 3.447 12 1 93.75 88 SER B C 1
ATOM 1714 O O . SER B 1 88 ? -2.629 3.131 12.117 1 93.75 88 SER B O 1
ATOM 1716 N N . ILE B 1 89 ? -0.623 2.83 11.164 1 96.88 89 ILE B N 1
ATOM 1717 C CA . ILE B 1 89 ? -1.102 1.703 10.375 1 96.88 89 ILE B CA 1
ATOM 1718 C C . ILE B 1 89 ? -1.688 0.637 11.297 1 96.88 89 ILE B C 1
ATOM 1720 O O . ILE B 1 89 ? -1.058 0.246 12.281 1 96.88 89 ILE B O 1
ATOM 1724 N N . LYS B 1 90 ? -2.865 0.235 10.969 1 97.25 90 LYS B N 1
ATOM 1725 C CA . LYS B 1 90 ? -3.51 -0.844 11.711 1 97.25 90 LYS B CA 1
ATOM 1726 C C . LYS B 1 90 ? -3.264 -2.195 11.047 1 97.25 90 LYS B C 1
ATOM 1728 O O . LYS B 1 90 ? -3.529 -2.361 9.852 1 97.25 90 LYS B O 1
ATOM 1733 N N . ILE B 1 91 ? -2.785 -3.104 11.805 1 97.25 91 ILE B N 1
ATOM 1734 C CA . ILE B 1 91 ? -2.605 -4.473 11.336 1 97.25 91 ILE B CA 1
ATOM 1735 C C . ILE B 1 91 ? -3.77 -5.34 11.812 1 97.25 91 ILE B C 1
ATOM 1737 O O . ILE B 1 91 ? -3.895 -5.621 13 1 97.25 91 ILE B O 1
ATOM 1741 N N . LEU B 1 92 ? -4.578 -5.793 10.953 1 97.69 92 LEU B N 1
ATOM 1742 C CA . LEU B 1 92 ? -5.777 -6.551 11.305 1 97.69 92 LEU B CA 1
ATOM 1743 C C . LEU B 1 92 ? -5.5 -8.047 11.273 1 97.69 92 LEU B C 1
ATOM 1745 O O . LEU B 1 92 ? -6.098 -8.812 12.031 1 97.69 92 LEU B O 1
ATOM 1749 N N . VAL B 1 93 ? -4.754 -8.438 10.344 1 97.62 93 VAL B N 1
ATOM 1750 C CA . VAL B 1 93 ? -4.273 -9.805 10.219 1 97.62 93 VAL B CA 1
ATOM 1751 C C . VAL B 1 93 ? -2.752 -9.812 10.078 1 97.62 93 VAL B C 1
ATOM 1753 O O . VAL B 1 93 ? -2.188 -8.984 9.367 1 97.62 93 VAL B O 1
ATOM 1756 N N . GLY B 1 94 ? -2.113 -10.758 10.805 1 95.56 94 GLY B N 1
ATOM 1757 C CA . GLY B 1 94 ? -0.665 -10.852 10.727 1 95.56 94 GLY B CA 1
ATOM 1758 C C . GLY B 1 94 ? 0.045 -10.039 11.789 1 95.56 94 GLY B C 1
ATOM 1759 O O . GLY B 1 94 ? -0.57 -9.625 12.773 1 95.56 94 GLY B O 1
ATOM 1760 N N . ASN B 1 95 ? 1.365 -9.93 11.555 1 92.56 95 ASN B N 1
ATOM 1761 C CA . ASN B 1 95 ? 2.205 -9.234 12.523 1 92.56 95 ASN B CA 1
ATOM 1762 C C . ASN B 1 95 ? 3.322 -8.453 11.836 1 92.56 95 ASN B C 1
ATOM 1764 O O . ASN B 1 95 ? 3.631 -8.695 10.672 1 92.56 95 ASN B O 1
ATOM 1768 N N . LYS B 1 96 ? 3.801 -7.527 12.602 1 91.88 96 LYS B N 1
ATOM 1769 C CA . LYS B 1 96 ? 4.984 -6.828 12.102 1 91.88 96 LYS B CA 1
ATOM 1770 C C . LYS B 1 96 ? 6.168 -7.777 11.961 1 91.88 96 LYS B C 1
ATOM 1772 O O . LYS B 1 96 ? 6.375 -8.648 12.812 1 91.88 96 LYS B O 1
ATOM 1777 N N . SER B 1 97 ? 6.84 -7.527 10.93 1 88.44 97 SER B N 1
ATOM 1778 C CA . SER B 1 97 ? 8.07 -8.297 10.781 1 88.44 97 SER B CA 1
ATOM 1779 C C . SER B 1 97 ? 9.156 -7.801 11.734 1 88.44 97 SER B C 1
ATOM 1781 O O . SER B 1 97 ? 9.031 -6.719 12.312 1 88.44 97 SER B O 1
ATOM 1783 N N . ASN B 1 98 ? 10.227 -8.555 11.828 1 85.62 98 ASN B N 1
ATOM 1784 C CA . ASN B 1 98 ? 11.352 -8.133 12.656 1 85.62 98 ASN B CA 1
ATOM 1785 C C . ASN B 1 98 ? 12.008 -6.863 12.117 1 85.62 98 ASN B C 1
ATOM 1787 O O . ASN B 1 98 ? 12.422 -6 12.891 1 85.62 98 ASN B O 1
ATOM 1791 N N . GLN B 1 99 ? 12.07 -6.785 10.883 1 86.62 99 GLN B N 1
ATOM 1792 C CA . GLN B 1 99 ? 12.664 -5.605 10.258 1 86.62 99 GLN B CA 1
ATOM 1793 C C . GLN B 1 99 ? 11.859 -4.352 10.578 1 86.62 99 GLN B C 1
ATOM 1795 O O . GLN B 1 99 ? 12.43 -3.291 10.852 1 86.62 99 GLN B O 1
ATOM 1800 N N . GLU B 1 100 ? 10.547 -4.504 10.516 1 89.56 100 GLU B N 1
ATOM 1801 C CA . GLU B 1 100 ? 9.68 -3.377 10.844 1 89.56 100 GLU B CA 1
ATOM 1802 C C . GLU B 1 100 ? 9.891 -2.92 12.281 1 89.56 100 GLU B C 1
ATOM 1804 O O . GLU B 1 100 ? 9.938 -1.719 12.562 1 89.56 100 GLU B O 1
ATOM 1809 N N . LYS B 1 101 ? 10 -3.848 13.133 1 85.88 101 LYS B N 1
ATOM 1810 C CA . LYS B 1 101 ? 10.195 -3.553 14.547 1 85.88 101 LYS B CA 1
ATOM 1811 C C . LYS B 1 101 ? 11.523 -2.834 14.773 1 85.88 101 LYS B C 1
ATOM 1813 O O . LYS B 1 101 ? 11.594 -1.888 15.562 1 85.88 101 LYS B O 1
ATOM 1818 N N . TYR B 1 102 ? 12.469 -3.285 14.086 1 83.06 102 TYR B N 1
ATOM 1819 C CA . TYR B 1 102 ? 13.797 -2.703 14.203 1 83.06 102 TYR B CA 1
ATOM 1820 C C . TYR B 1 102 ? 13.805 -1.261 13.711 1 83.06 102 TYR B C 1
ATOM 1822 O O . TYR B 1 102 ? 14.422 -0.39 14.328 1 83.06 102 TYR B O 1
ATOM 1830 N N . MET B 1 103 ? 13.203 -1.01 12.664 1 80.56 103 MET B N 1
ATOM 1831 C CA . MET B 1 103 ? 13.203 0.318 12.055 1 80.56 103 MET B CA 1
ATOM 1832 C C . MET B 1 103 ? 12.398 1.304 12.898 1 80.56 103 MET B C 1
ATOM 1834 O O . MET B 1 103 ? 12.75 2.482 12.984 1 80.56 103 MET B O 1
ATOM 1838 N N . THR B 1 104 ? 11.336 0.87 13.445 1 70.56 104 THR B N 1
ATOM 1839 C CA . THR B 1 104 ? 10.539 1.725 14.32 1 70.56 104 THR B CA 1
ATOM 1840 C C . THR B 1 104 ? 11.328 2.111 15.562 1 70.56 104 THR B C 1
ATOM 1842 O O . THR B 1 104 ? 11.273 3.26 16.016 1 70.56 104 THR B O 1
ATOM 1845 N N . THR B 1 105 ? 12.047 1.191 16.031 1 62.34 105 THR B N 1
ATOM 1846 C CA . THR B 1 105 ? 12.852 1.436 17.234 1 62.34 105 THR B CA 1
ATOM 1847 C C . THR B 1 105 ? 13.969 2.434 16.938 1 62.34 105 THR B C 1
ATOM 1849 O O . THR B 1 105 ? 14.25 3.316 17.75 1 62.34 105 THR B O 1
ATOM 1852 N N . ARG B 1 106 ? 14.57 2.283 15.875 1 60.69 106 ARG B N 1
ATOM 1853 C CA . ARG B 1 106 ? 15.672 3.164 15.508 1 60.69 106 ARG B CA 1
ATOM 1854 C C . ARG B 1 106 ? 15.203 4.609 15.367 1 60.69 106 ARG B C 1
ATOM 1856 O O . ARG B 1 106 ? 15.914 5.539 15.742 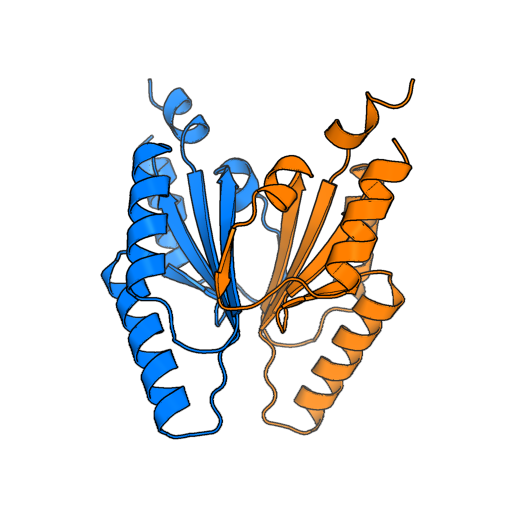1 60.69 106 ARG B O 1
ATOM 1863 N N . THR B 1 107 ? 14.062 4.766 14.797 1 57.75 107 THR B N 1
ATOM 1864 C CA . THR B 1 107 ? 13.547 6.125 14.656 1 57.75 107 THR B CA 1
ATOM 1865 C C . THR B 1 107 ? 13.344 6.766 16.016 1 57.75 107 THR B C 1
ATOM 1867 O O . THR B 1 107 ? 13.539 7.973 16.188 1 57.75 107 THR B O 1
ATOM 1870 N N . VAL B 1 108 ? 12.969 5.902 17.016 1 54.22 108 VAL B N 1
ATOM 1871 C CA . VAL B 1 108 ? 12.758 6.414 18.359 1 54.22 108 VAL B CA 1
ATOM 1872 C C . VAL B 1 108 ? 14.094 6.758 19 1 54.22 108 VAL B C 1
ATOM 1874 O O . VAL B 1 108 ? 14.203 7.742 19.734 1 54.22 108 VAL B O 1
ATOM 1877 N N . VAL B 1 109 ? 15.07 5.887 18.703 1 49.5 109 VAL B N 1
ATOM 1878 C CA . VAL B 1 109 ? 16.312 6.07 19.422 1 49.5 109 VAL B CA 1
ATOM 1879 C C . VAL B 1 109 ? 17.047 7.297 18.891 1 49.5 109 VAL B C 1
ATOM 1881 O O . VAL B 1 109 ? 17.891 7.883 19.594 1 49.5 109 VAL B O 1
ATOM 1884 N N . GLU B 1 110 ? 16.875 7.434 17.688 1 46.97 110 GLU B N 1
ATOM 1885 C CA . GLU B 1 110 ? 17.641 8.586 17.219 1 46.97 110 GLU B CA 1
ATOM 1886 C C . GLU B 1 110 ? 17.016 9.891 17.703 1 46.97 110 GLU B C 1
ATOM 1888 O O . GLU B 1 110 ? 17.594 10.969 17.547 1 46.97 110 GLU B O 1
ATOM 1893 N N . LEU B 1 111 ? 15.852 9.656 18.391 1 38.75 111 LEU B N 1
ATOM 1894 C CA . LEU B 1 111 ? 15.414 10.828 19.141 1 38.75 111 LEU B CA 1
ATOM 1895 C C . LEU B 1 111 ? 16.016 10.828 20.547 1 38.75 111 LEU B C 1
ATOM 1897 O O . LEU B 1 111 ? 16.047 9.789 21.219 1 38.75 111 LEU B O 1
#

Organism: NCBI:txid315358

Sequence (222 aa):
MKRESRYRQMRMFVFYDLPNTTKMDTKNYTKFHKFLIKNVYYMIQYSIYCKLCINYDEVNKNNNRIDLHKPPKGNVRILIVTEKQYESIKILVGNKSNQEKYMTTRTVVELMKRESRYRQMRMFVFYDLPNTTKMDTKNYTKFHKFLIKNVYYMIQYSIYCKLCINYDEVNKNNNRIDLHKPPKGNVRILIVTEKQYESIKILVGNKSNQEKYMTTRTVVEL

Solvent-accessible surface area (bac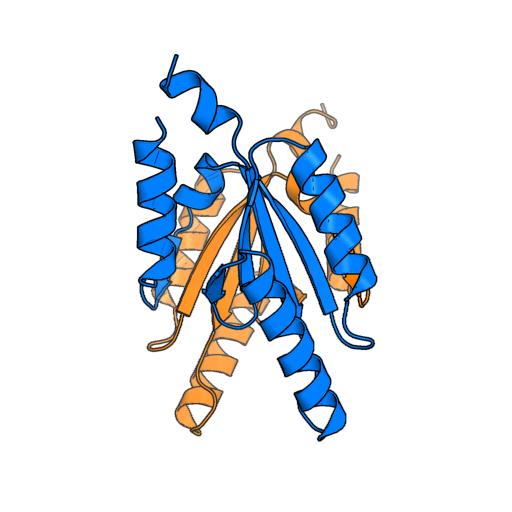kbone atoms only — not comparable to full-atom values): 12059 Å² total; per-residue (Å²): 123,43,79,66,50,54,78,50,25,29,32,40,35,40,38,48,42,64,62,66,86,46,73,67,33,42,49,44,49,51,52,42,51,50,50,41,46,75,68,66,30,45,72,77,44,86,54,31,32,36,30,84,28,71,44,67,68,54,45,53,52,49,52,52,54,47,63,76,57,53,58,94,64,44,36,31,36,38,41,65,41,42,42,66,44,59,70,62,44,43,69,77,32,62,72,82,44,71,66,53,53,51,53,56,48,48,61,54,61,76,64,129,47,83,67,56,59,80,52,24,29,32,40,34,40,38,47,40,64,62,65,86,45,73,67,33,42,48,45,49,51,52,42,51,51,51,40,48,74,69,66,31,44,72,74,44,85,54,29,29,36,28,85,29,71,44,67,69,53,45,52,52,49,52,52,53,47,61,75,56,53,59,94,65,43,35,31,36,37,40,66,42,42,42,68,44,60,70,60,44,42,68,76,32,65,72,83,44,70,66,53,53,50,53,56,47,49,61,53,62,76,66

Radius of gyration: 17.62 Å; Cα contacts (8 Å, |Δi|>4): 343; chains: 2; bounding box: 39×51×38 Å

InterPro domains:
  IPR019199 Virulence-associated protein D / CRISPR associated protein Cas2 [PF09827] (10-88)
  IPR021127 CRISPR-associated endonuclease Cas2 [MF_01471] (10-103)
  IPR021127 CRISPR-associated endonuclease Cas2 [TIGR01573] (10-100)

Secondary structure (DSSP, 8-state):
--HHHHTT-EEEEEEEE---SSHHHHHHHHHHHHHHHHTT-EEEETTEEEEEESSHHHHHHHHHHHHHH--SSSEEEEEEEEHHHHHT-EEEES---HHHHHHHHHHHHT-/-TTSGGGG-EEEEEEEE---SSHHHHHHHHHHHHHHHHTT-EEEETTEEEEEESSHHHHHHHHHHHHHH--SSSEEEEEEEEHHHHHT-EEEES---HHHHHHHHHHHHT-